Protein AF-0000000078525615 (afdb_homodimer)

Organism: NCBI:txid29354

Solvent-accessible surface area (backbone atoms only — not comparable to full-atom values): 10948 Å² total; per-residue (Å²): 130,85,62,77,54,64,63,47,66,70,40,74,62,49,72,71,54,48,53,50,51,48,64,30,48,66,78,57,74,66,49,48,75,49,73,53,31,36,24,44,24,64,68,92,25,40,39,38,42,29,40,20,51,29,43,34,73,46,96,71,65,44,64,45,48,28,38,43,28,34,41,32,51,58,66,54,89,88,54,84,63,75,56,68,40,36,66,74,49,73,35,50,45,39,71,52,82,122,130,85,63,79,57,64,63,47,67,71,39,74,62,48,72,71,55,47,53,50,50,50,64,30,48,66,78,57,74,64,48,47,76,47,72,52,32,36,23,44,24,64,66,92,24,39,40,38,42,30,40,22,53,30,44,34,72,47,97,71,66,44,64,44,49,29,39,45,27,34,40,31,52,59,67,55,89,87,53,85,64,74,56,68,42,37,65,73,50,73,34,51,46,39,70,50,82,123

Nearest PDB structures (foldseek):
  8th5-assembly2_E-3  TM=6.184E-01  e=9.636E+00  Homo sapiens
  4bj8-assembly3_L  TM=3.255E-01  e=9.131E+00  Danio rerio

Secondary structure (DSSP, 8-state):
----PPPPPPEE--HHHHHHHHHHHTT--SEEEEEEEEEEEESSEEEEEEEEEEEE-SSS-EEEEEEEEEEEE---TT--S-PPPEEEEEEEEEE---/-----PPPPPEE--HHHHHHHHHHHTT--SEEEEEEEEEEEESSEEEEEEEEEEEE-SSS-EEEEEEEEEEEE---TT--S-PPPEEEEEEEEEE---

Foldseek 3Di:
DQPQFDWDPKDFDDPVNVVLVCQACVPPPQKDWDFGIWIWGDHQWIKIWTWTFMWGNDVVIDTFTKIWIKTFGDDDPPDPDRDHIHTDDMDTDDDDPD/DQPQFDWDPKDFDDPVNVVLVCQACVPPPQKDWDFGIWIWGDDQWIKIWTWTFMWGNDVVIDTFTKIWIKTFGDDPPPDPDRDHIHTDDMDTDDDDPD

Radius of gyration: 19.59 Å; Cα contacts (8 Å, |Δi|>4): 389; chains: 2; bounding box: 45×68×43 Å

Structure (mmCIF, N/CA/C/O backbone):
data_AF-0000000078525615-model_v1
#
loop_
_entity.id
_entity.type
_entity.pdbx_description
1 polymer 'Uncharacterized protein'
#
loop_
_atom_site.group_PDB
_atom_site.id
_atom_site.type_symbol
_atom_site.label_atom_id
_atom_site.label_alt_id
_atom_site.label_comp_id
_atom_site.label_asym_id
_atom_site.label_entity_id
_atom_site.label_seq_id
_atom_site.pdbx_PDB_ins_code
_atom_site.Cartn_x
_atom_site.Cartn_y
_atom_site.Cartn_z
_atom_site.occupancy
_atom_site.B_iso_or_equiv
_atom_site.auth_seq_id
_atom_site.auth_comp_id
_atom_site.auth_asym_id
_atom_site.auth_atom_id
_atom_site.pdbx_PDB_model_num
ATOM 1 N N . MET A 1 1 ? 23.141 -24.922 -6.867 1 35.72 1 MET A N 1
ATOM 2 C CA . MET A 1 1 ? 23.109 -23.469 -7.012 1 35.72 1 MET A CA 1
ATOM 3 C C . MET A 1 1 ? 21.734 -22.922 -6.598 1 35.72 1 MET A C 1
ATOM 5 O O . MET A 1 1 ? 21.281 -21.922 -7.156 1 35.72 1 MET A O 1
ATOM 9 N N . CYS A 1 2 ? 20.859 -23.672 -5.77 1 41.25 2 CYS A N 1
ATOM 10 C CA . CYS A 1 2 ? 19.453 -23.359 -5.613 1 41.25 2 CYS A CA 1
ATOM 11 C C . CYS A 1 2 ? 19.25 -21.984 -4.996 1 41.25 2 CYS A C 1
ATOM 13 O O . CYS A 1 2 ? 19.328 -21.828 -3.773 1 41.25 2 CYS A O 1
ATOM 15 N N . SER A 1 3 ? 20.016 -20.984 -5.324 1 44.72 3 SER A N 1
ATOM 16 C CA . SER A 1 3 ? 19.969 -19.703 -4.633 1 44.72 3 SER A CA 1
ATOM 17 C C . SER A 1 3 ? 18.531 -19.25 -4.391 1 44.72 3 SER A C 1
ATOM 19 O O . SER A 1 3 ? 17.734 -19.156 -5.332 1 44.72 3 SER A O 1
ATOM 21 N N . PRO A 1 4 ? 18.016 -19.562 -3.262 1 54.44 4 PRO A N 1
ATOM 22 C CA . PRO A 1 4 ? 16.656 -19.078 -3.029 1 54.44 4 PRO A CA 1
ATOM 23 C C . PRO A 1 4 ? 16.438 -17.672 -3.568 1 54.44 4 PRO A C 1
ATOM 25 O O . PRO A 1 4 ? 17.234 -16.781 -3.309 1 54.44 4 PRO A O 1
ATOM 28 N N . CYS A 1 5 ? 15.898 -17.438 -4.805 1 70.69 5 CYS A N 1
ATOM 29 C CA . CYS A 1 5 ? 15.695 -16.141 -5.422 1 70.69 5 CYS A CA 1
ATOM 30 C C . CYS A 1 5 ? 14.922 -15.203 -4.492 1 70.69 5 CYS A C 1
ATOM 32 O O . CYS A 1 5 ? 14.055 -15.648 -3.74 1 70.69 5 CYS A O 1
ATOM 34 N N . ILE A 1 6 ? 15.539 -14.102 -4.059 1 85.75 6 ILE A N 1
ATOM 35 C CA . ILE A 1 6 ? 14.992 -13.055 -3.201 1 85.75 6 ILE A CA 1
ATOM 36 C C . ILE A 1 6 ? 13.914 -12.273 -3.955 1 85.75 6 ILE A C 1
ATOM 38 O O . ILE A 1 6 ? 13.875 -12.297 -5.188 1 85.75 6 ILE A O 1
ATOM 42 N N . PHE A 1 7 ? 12.93 -11.961 -3.268 1 94.12 7 PHE A N 1
ATOM 43 C CA . PHE A 1 7 ? 11.922 -11.102 -3.877 1 94.12 7 PHE A CA 1
ATOM 44 C C . PHE A 1 7 ? 12.547 -9.805 -4.379 1 94.12 7 PHE A C 1
ATOM 46 O O . PHE A 1 7 ? 13.422 -9.234 -3.725 1 94.12 7 PHE A O 1
ATOM 53 N N . THR A 1 8 ? 12.188 -9.336 -5.535 1 95.06 8 THR A N 1
ATOM 54 C CA . THR A 1 8 ? 12.586 -8.039 -6.066 1 95.06 8 THR A CA 1
ATOM 55 C C . THR A 1 8 ? 12.016 -6.906 -5.211 1 95.06 8 THR A C 1
ATOM 57 O O . THR A 1 8 ? 11.078 -7.121 -4.438 1 95.06 8 THR A O 1
ATOM 60 N N . PRO A 1 9 ? 12.625 -5.684 -5.309 1 95.06 9 PRO A N 1
ATOM 61 C CA . PRO A 1 9 ? 11.914 -4.539 -4.727 1 95.06 9 PRO A CA 1
ATOM 62 C C . PRO A 1 9 ? 10.508 -4.367 -5.285 1 95.06 9 PRO A C 1
ATOM 64 O O . PRO A 1 9 ? 10.227 -4.812 -6.402 1 95.06 9 PRO A O 1
ATOM 67 N N . TYR A 1 10 ? 9.641 -3.762 -4.535 1 97.44 10 TYR A N 1
ATOM 68 C CA . TYR A 1 10 ? 8.297 -3.467 -5.02 1 97.44 10 TYR A CA 1
ATOM 69 C C . TYR A 1 10 ? 8.336 -2.49 -6.188 1 97.44 10 TYR A C 1
ATOM 71 O O . TYR A 1 10 ? 9.125 -1.546 -6.188 1 97.44 10 TYR A O 1
ATOM 79 N N . ARG A 1 11 ? 7.504 -2.668 -7.141 1 97.75 11 ARG A N 1
ATOM 80 C CA . ARG A 1 11 ? 7.309 -1.787 -8.289 1 97.75 11 ARG A CA 1
ATOM 81 C C . ARG A 1 11 ? 5.824 -1.639 -8.609 1 97.75 11 ARG A C 1
ATOM 83 O O . ARG A 1 11 ? 4.992 -2.389 -8.102 1 97.75 11 ARG A O 1
ATOM 90 N N . ASP A 1 12 ? 5.492 -0.709 -9.516 1 98.19 12 ASP A N 1
ATOM 91 C CA . ASP A 1 12 ? 4.117 -0.521 -9.953 1 98.19 12 ASP A CA 1
ATOM 92 C C . ASP A 1 12 ? 3.607 -1.751 -10.703 1 98.19 12 ASP A C 1
ATOM 94 O O . ASP A 1 12 ? 4.344 -2.357 -11.484 1 98.19 12 ASP A O 1
ATOM 98 N N . VAL A 1 13 ? 2.338 -1.998 -10.531 1 98.56 13 VAL A N 1
ATOM 99 C CA . VAL A 1 13 ? 1.683 -3.088 -11.25 1 98.56 13 VAL A CA 1
ATOM 100 C C . VAL A 1 13 ? 1.493 -2.701 -12.719 1 98.56 13 VAL A C 1
ATOM 102 O O . VAL A 1 13 ? 1.025 -1.602 -13.023 1 98.56 13 VAL A O 1
ATOM 105 N N . ASN A 1 14 ? 1.873 -3.607 -13.648 1 98.25 14 ASN A N 1
ATOM 106 C CA . ASN A 1 14 ? 1.619 -3.387 -15.07 1 98.25 14 ASN A CA 1
ATOM 107 C C . ASN A 1 14 ? 0.504 -4.289 -15.586 1 98.25 14 ASN A C 1
ATOM 109 O O . ASN A 1 14 ? -0.106 -5.035 -14.812 1 98.25 14 ASN A O 1
ATOM 113 N N . CYS A 1 15 ? 0.257 -4.223 -16.844 1 98.12 15 CYS A N 1
ATOM 114 C CA . CYS A 1 15 ? -0.869 -4.938 -17.422 1 98.12 15 CYS A CA 1
ATOM 115 C C . CYS A 1 15 ? -0.682 -6.445 -17.312 1 98.12 15 CYS A C 1
ATOM 117 O O . CYS A 1 15 ? -1.645 -7.18 -17.078 1 98.12 15 CYS A O 1
ATOM 119 N N . LYS A 1 16 ? 0.507 -6.922 -17.5 1 97.25 16 LYS A N 1
ATOM 120 C CA . LYS A 1 16 ? 0.774 -8.352 -17.391 1 97.25 16 LYS A CA 1
ATOM 121 C C . LYS A 1 16 ? 0.523 -8.844 -15.961 1 97.25 16 LYS A C 1
ATOM 123 O O . LYS A 1 16 ? -0.057 -9.914 -15.766 1 97.25 16 LYS A O 1
ATOM 128 N N . ASP A 1 17 ? 1.001 -8.102 -14.977 1 98.19 17 ASP A N 1
ATOM 129 C CA . ASP A 1 17 ? 0.745 -8.438 -13.578 1 98.19 17 ASP A CA 1
ATOM 130 C C . ASP A 1 17 ? -0.753 -8.531 -13.297 1 98.19 17 ASP A C 1
ATOM 132 O O . ASP A 1 17 ? -1.2 -9.398 -12.547 1 98.19 17 ASP A O 1
ATOM 136 N N . LEU A 1 18 ? -1.496 -7.504 -13.883 1 98.38 18 LEU A N 1
ATOM 137 C CA . LEU A 1 18 ? -2.932 -7.418 -13.633 1 98.38 18 LEU A CA 1
ATOM 138 C C . LEU A 1 18 ? -3.645 -8.672 -14.133 1 98.38 18 LEU A C 1
ATOM 140 O O . LEU A 1 18 ? -4.594 -9.141 -13.5 1 98.38 18 LEU A O 1
ATOM 144 N N . VAL A 1 19 ? -3.25 -9.188 -15.234 1 97.69 19 VAL A N 1
ATOM 145 C CA . VAL A 1 19 ? -3.848 -10.398 -15.781 1 97.69 19 VAL A CA 1
ATOM 146 C C . VAL A 1 19 ? -3.676 -11.555 -14.789 1 97.69 19 VAL A C 1
ATOM 148 O O . VAL A 1 19 ? -4.629 -12.281 -14.508 1 97.69 19 VAL A O 1
ATOM 151 N N . ILE A 1 20 ? -2.465 -11.719 -14.25 1 97.81 20 ILE A N 1
ATOM 152 C CA . ILE A 1 20 ? -2.168 -12.766 -13.273 1 97.81 20 ILE A CA 1
ATOM 153 C C . ILE A 1 20 ? -3.008 -12.555 -12.016 1 97.81 20 ILE A C 1
ATOM 155 O O . ILE A 1 20 ? -3.59 -13.5 -11.484 1 97.81 20 ILE A O 1
ATOM 159 N N . PHE A 1 21 ? -3.051 -11.305 -11.562 1 98.44 21 PHE A N 1
ATOM 160 C CA . PHE A 1 21 ? -3.797 -10.953 -10.359 1 98.44 21 PHE A CA 1
ATOM 161 C C . PHE A 1 21 ? -5.27 -11.312 -10.516 1 98.44 21 PHE A C 1
ATOM 163 O O . PHE A 1 21 ? -5.855 -11.938 -9.633 1 98.44 21 PHE A O 1
ATOM 170 N N . HIS A 1 22 ? -5.816 -10.891 -11.648 1 97.44 22 HIS A N 1
ATOM 171 C CA . HIS A 1 22 ? -7.238 -11.125 -11.867 1 97.44 22 HIS A CA 1
ATOM 172 C C . HIS A 1 22 ? -7.531 -12.617 -12.031 1 97.44 22 HIS A C 1
ATOM 174 O O . HIS A 1 22 ? -8.547 -13.109 -11.539 1 97.44 22 HIS A O 1
ATOM 180 N N . GLU A 1 23 ? -6.723 -13.328 -12.727 1 96.5 23 GLU A N 1
ATOM 181 C CA . GLU A 1 23 ? -6.871 -14.773 -12.852 1 96.5 23 GLU A CA 1
ATOM 182 C C . GLU A 1 23 ? -6.926 -15.438 -11.477 1 96.5 23 GLU A C 1
ATOM 184 O O . GLU A 1 23 ? -7.789 -16.281 -11.227 1 96.5 23 GLU A O 1
ATOM 189 N N . ALA A 1 24 ? -6.027 -15.07 -10.586 1 97.62 24 ALA A N 1
ATOM 190 C CA . ALA A 1 24 ? -5.867 -15.727 -9.289 1 97.62 24 ALA A CA 1
ATOM 191 C C . ALA A 1 24 ? -6.992 -15.336 -8.336 1 97.62 24 ALA A C 1
ATOM 193 O O . ALA A 1 24 ? -7.371 -16.125 -7.461 1 97.62 24 ALA A O 1
ATOM 194 N N . THR A 1 25 ? -7.52 -14.086 -8.438 1 96.88 25 THR A N 1
ATOM 195 C CA . THR A 1 25 ? -8.445 -13.578 -7.43 1 96.88 25 THR A CA 1
ATOM 196 C C . THR A 1 25 ? -9.883 -13.664 -7.922 1 96.88 25 THR A C 1
ATOM 198 O O . THR A 1 25 ? -10.812 -13.219 -7.242 1 96.88 25 THR A O 1
ATOM 201 N N . ARG A 1 26 ? -10.156 -14.219 -9.055 1 93.12 26 ARG A N 1
ATOM 202 C CA . ARG A 1 26 ? -11.469 -14.242 -9.688 1 93.12 26 ARG A CA 1
ATOM 203 C C . ARG A 1 26 ? -12.492 -14.938 -8.805 1 93.12 26 ARG A C 1
ATOM 205 O O . ARG A 1 26 ? -13.664 -14.547 -8.773 1 93.12 26 ARG A O 1
ATOM 212 N N . ASP A 1 27 ? -12.078 -15.859 -7.996 1 91.69 27 ASP A N 1
ATOM 213 C CA . ASP A 1 27 ? -13.039 -16.656 -7.23 1 91.69 27 ASP A CA 1
ATOM 214 C C . ASP A 1 27 ? -13.133 -16.156 -5.789 1 91.69 27 ASP A C 1
ATOM 216 O O . ASP A 1 27 ? -13.836 -16.766 -4.969 1 91.69 27 ASP A O 1
ATOM 220 N N . LEU A 1 28 ? -12.266 -15.258 -5.441 1 90.56 28 LEU A N 1
ATOM 221 C CA . LEU A 1 28 ? -12.406 -14.664 -4.113 1 90.56 28 LEU A CA 1
ATOM 222 C C . LEU A 1 28 ? -13.695 -13.859 -4.012 1 90.56 28 LEU A C 1
ATOM 224 O O . LEU A 1 28 ? -13.93 -12.945 -4.805 1 90.56 28 LEU A O 1
ATOM 228 N N . ARG A 1 29 ? -14.555 -14.352 -3.131 1 86.06 29 ARG A N 1
ATOM 229 C CA . ARG A 1 29 ? -15.836 -13.688 -2.91 1 86.06 29 ARG A CA 1
ATOM 230 C C . ARG A 1 29 ? -15.844 -12.938 -1.584 1 86.06 29 ARG A C 1
ATOM 232 O O . ARG A 1 29 ? -15.18 -13.344 -0.627 1 86.06 29 ARG A O 1
ATOM 239 N N . GLY A 1 30 ? -16.547 -11.766 -1.602 1 86.81 30 GLY A N 1
ATOM 240 C CA . GLY A 1 30 ? -16.75 -11.055 -0.346 1 86.81 30 GLY A CA 1
ATOM 241 C C . GLY A 1 30 ? -15.75 -9.938 -0.13 1 86.81 30 GLY A C 1
ATOM 242 O O . GLY A 1 30 ? -15.789 -9.242 0.89 1 86.81 30 GLY A O 1
ATOM 243 N N . ALA A 1 31 ? -14.758 -9.984 -0.916 1 89.44 31 ALA A N 1
ATOM 244 C CA . ALA A 1 31 ? -13.812 -8.883 -0.809 1 89.44 31 ALA A CA 1
ATOM 245 C C . ALA A 1 31 ? -13.32 -8.445 -2.186 1 89.44 31 ALA A C 1
ATOM 247 O O . ALA A 1 31 ? -13.273 -9.25 -3.117 1 89.44 31 ALA A O 1
ATOM 248 N N . THR A 1 32 ? -13.062 -7.219 -2.279 1 92.25 32 THR A N 1
ATOM 249 C CA . THR A 1 32 ? -12.422 -6.688 -3.477 1 92.25 32 THR A CA 1
ATOM 250 C C . THR A 1 32 ? -11.008 -6.195 -3.162 1 92.25 32 THR A C 1
ATOM 252 O O . THR A 1 32 ? -10.766 -5.625 -2.098 1 92.25 32 THR A O 1
ATOM 255 N N . TYR A 1 33 ? -10.125 -6.48 -4.141 1 96.38 33 TYR A N 1
ATOM 256 C CA . TYR A 1 33 ? -8.727 -6.082 -4.008 1 96.38 33 TYR A CA 1
ATOM 257 C C . TYR A 1 33 ? -8.281 -5.254 -5.207 1 96.38 33 TYR A C 1
ATOM 259 O O . TYR A 1 33 ? -8.484 -5.652 -6.355 1 96.38 33 TYR A O 1
ATOM 267 N N . LYS A 1 34 ? -7.758 -4.105 -4.969 1 97.44 34 LYS A N 1
ATOM 268 C CA . LYS A 1 34 ? -7.094 -3.305 -5.992 1 97.44 34 LYS A CA 1
ATOM 269 C C . LYS A 1 34 ? -5.582 -3.275 -5.773 1 97.44 34 LYS A C 1
ATOM 271 O O . LYS A 1 34 ? -5.098 -2.641 -4.832 1 97.44 34 LYS A O 1
ATOM 276 N N . PRO A 1 35 ? -4.836 -3.852 -6.719 1 98.69 35 PRO A N 1
ATOM 277 C CA . PRO A 1 35 ? -3.383 -3.898 -6.531 1 98.69 35 PRO A CA 1
ATOM 278 C C . PRO A 1 35 ? -2.686 -2.625 -7.008 1 98.69 35 PRO A C 1
ATOM 280 O O . PRO A 1 35 ? -3.074 -2.049 -8.031 1 98.69 35 PRO A O 1
ATOM 283 N N . TYR A 1 36 ? -1.655 -2.236 -6.266 1 98.69 36 TYR A N 1
ATOM 284 C CA . TYR A 1 36 ? -0.896 -1.039 -6.613 1 98.69 36 TYR A CA 1
ATOM 285 C C . TYR A 1 36 ? 0.566 -1.378 -6.875 1 98.69 36 TYR A C 1
ATOM 287 O O . TYR A 1 36 ? 1.188 -0.817 -7.781 1 98.69 36 TYR A O 1
ATOM 295 N N . LEU A 1 37 ? 1.105 -2.273 -6.035 1 98.75 37 LEU A N 1
ATOM 296 C CA . LEU A 1 37 ? 2.514 -2.643 -6.105 1 98.75 37 LEU A CA 1
ATOM 297 C C . LEU A 1 37 ? 2.674 -4.156 -6.199 1 98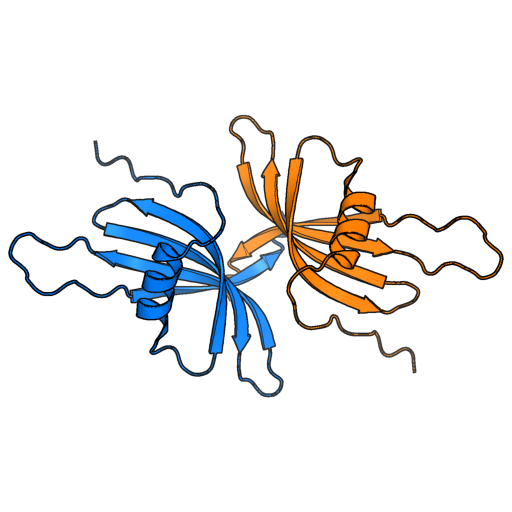.75 37 LEU A C 1
ATOM 299 O O . LEU A 1 37 ? 1.811 -4.906 -5.738 1 98.75 37 LEU A O 1
ATOM 303 N N . VAL A 1 38 ? 3.828 -4.566 -6.793 1 98.75 38 VAL A N 1
ATOM 304 C CA . VAL A 1 38 ? 4.113 -5.996 -6.871 1 98.75 38 VAL A CA 1
ATOM 305 C C . VAL A 1 38 ? 5.609 -6.234 -6.68 1 98.75 38 VAL A C 1
ATOM 307 O O . VAL A 1 38 ? 6.438 -5.438 -7.133 1 98.75 38 VAL A O 1
ATOM 310 N N . SER A 1 39 ? 5.941 -7.219 -5.926 1 98.06 39 SER A N 1
ATOM 311 C CA . SER A 1 39 ? 7.258 -7.824 -5.785 1 98.06 39 SER A CA 1
ATOM 312 C C . SER A 1 39 ? 7.262 -9.266 -6.277 1 98.06 39 SER A C 1
ATOM 314 O O . SER A 1 39 ? 6.301 -10.008 -6.047 1 98.06 39 SER A O 1
ATOM 316 N N . ILE A 1 40 ? 8.305 -9.656 -6.953 1 97.25 40 ILE A N 1
ATOM 317 C CA . ILE A 1 40 ? 8.281 -10.953 -7.621 1 97.25 40 ILE A CA 1
ATOM 318 C C . ILE A 1 40 ? 9.516 -11.758 -7.223 1 97.25 40 ILE A C 1
ATOM 320 O O . ILE A 1 40 ? 10.602 -11.203 -7.051 1 97.25 40 ILE A O 1
ATOM 324 N N . GLN A 1 41 ? 9.297 -13.055 -7.137 1 95.62 41 GLN A N 1
ATOM 325 C CA . GLN A 1 41 ? 10.375 -14.008 -6.91 1 95.62 41 GLN A CA 1
ATOM 326 C C . GLN A 1 41 ? 10.258 -15.203 -7.852 1 95.62 41 GLN A C 1
ATOM 328 O O . GLN A 1 41 ? 9.195 -15.836 -7.934 1 95.62 41 GLN A O 1
ATOM 333 N N . GLU A 1 42 ? 11.328 -15.43 -8.641 1 92.5 42 GLU A N 1
ATOM 334 C CA . GLU A 1 42 ? 11.352 -16.578 -9.539 1 92.5 42 GLU A CA 1
ATOM 335 C C . GLU A 1 42 ? 11.93 -17.812 -8.836 1 92.5 42 GLU A C 1
ATOM 337 O O . GLU A 1 42 ? 13.031 -17.75 -8.281 1 92.5 42 GLU A O 1
ATOM 342 N N . ALA A 1 43 ? 11.18 -18.953 -8.891 1 89.88 43 ALA A N 1
ATOM 343 C CA . ALA A 1 43 ? 11.594 -20.266 -8.414 1 89.88 43 ALA A CA 1
ATOM 344 C C . ALA A 1 43 ? 11.086 -21.375 -9.328 1 89.88 43 ALA A C 1
ATOM 346 O O . ALA A 1 43 ? 11.359 -21.359 -10.531 1 89.88 43 ALA A O 1
ATOM 347 N N . ARG A 1 44 ? 10.523 -22.453 -8.891 1 85.56 44 ARG A N 1
ATOM 348 C CA . ARG A 1 44 ? 9.852 -23.469 -9.695 1 85.56 44 ARG A CA 1
ATOM 349 C C . ARG A 1 44 ? 8.539 -22.938 -10.273 1 85.56 44 ARG A C 1
ATOM 351 O O . ARG A 1 44 ? 7.586 -23.688 -10.453 1 85.56 44 ARG A O 1
ATOM 358 N N . GLY A 1 45 ? 8.492 -21.797 -10.398 1 93.69 45 GLY A N 1
ATOM 359 C CA . GLY A 1 45 ? 7.422 -20.891 -10.797 1 93.69 45 GLY A CA 1
ATOM 360 C C . GLY A 1 45 ? 7.68 -19.453 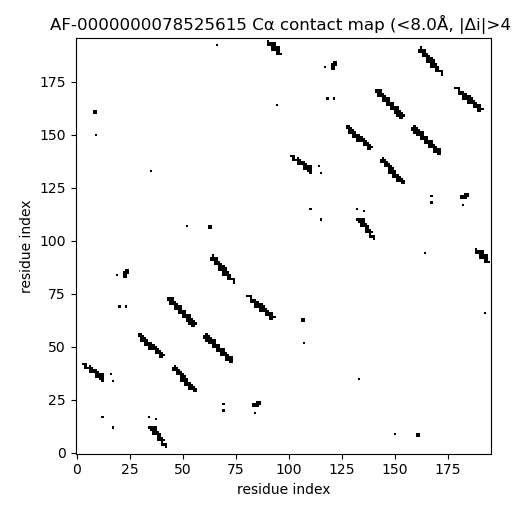-10.398 1 93.69 45 GLY A C 1
ATOM 361 O O . GLY A 1 45 ? 8.828 -19.062 -10.156 1 93.69 45 GLY A O 1
ATOM 362 N N . ILE A 1 46 ? 6.621 -18.734 -10.484 1 95.44 46 ILE A N 1
ATOM 363 C CA . ILE A 1 46 ? 6.785 -17.344 -10.078 1 95.44 46 ILE A CA 1
ATOM 364 C C . ILE A 1 46 ? 5.891 -17.047 -8.875 1 95.44 46 ILE A C 1
ATOM 366 O O . ILE A 1 46 ? 4.699 -17.359 -8.891 1 95.44 46 ILE A O 1
ATOM 370 N N . ASN A 1 47 ? 6.496 -16.516 -7.844 1 97.62 47 ASN A N 1
ATOM 371 C CA . ASN A 1 47 ? 5.77 -15.992 -6.691 1 97.62 47 ASN A CA 1
ATOM 372 C C . ASN A 1 47 ? 5.574 -14.484 -6.789 1 97.62 47 ASN A C 1
ATOM 374 O O . ASN A 1 47 ? 6.52 -13.75 -7.082 1 97.62 47 ASN A O 1
ATOM 378 N N . PHE A 1 48 ? 4.352 -14.094 -6.59 1 98 48 PHE A N 1
ATOM 379 C CA . PHE A 1 48 ? 4.008 -12.672 -6.574 1 98 48 PHE A CA 1
ATOM 380 C C . PHE A 1 48 ? 3.557 -12.242 -5.184 1 98 48 PHE A C 1
ATOM 382 O O . PHE A 1 48 ? 2.824 -12.969 -4.508 1 98 48 PHE A O 1
ATOM 389 N N . ARG A 1 49 ? 3.959 -11.039 -4.707 1 98.38 49 ARG A N 1
ATOM 390 C CA . ARG A 1 49 ? 3.383 -10.32 -3.572 1 98.38 49 ARG A CA 1
ATOM 391 C C . ARG A 1 49 ? 2.768 -9 -4.016 1 98.38 49 ARG A C 1
ATOM 393 O O . ARG A 1 49 ? 3.486 -8.062 -4.359 1 98.38 49 ARG A O 1
ATOM 400 N N . PHE A 1 50 ? 1.466 -8.945 -3.998 1 98.69 50 PHE A N 1
ATOM 401 C CA . PHE A 1 50 ? 0.747 -7.734 -4.371 1 98.69 50 PHE A CA 1
ATOM 402 C C . PHE A 1 50 ? 0.336 -6.945 -3.133 1 98.69 50 PHE A C 1
ATOM 404 O O . PHE A 1 50 ? -0.192 -7.516 -2.176 1 98.69 50 PHE A O 1
ATOM 411 N N . ILE A 1 51 ? 0.586 -5.641 -3.102 1 98.69 51 ILE A N 1
ATOM 412 C CA . ILE A 1 51 ? 0.037 -4.734 -2.098 1 98.69 51 ILE A CA 1
ATOM 413 C C . ILE A 1 51 ? -1.255 -4.109 -2.619 1 98.69 51 ILE A C 1
ATOM 415 O O . ILE A 1 51 ? -1.262 -3.475 -3.676 1 98.69 51 ILE A O 1
ATOM 419 N N . CYS A 1 52 ? -2.289 -4.27 -1.855 1 98.31 52 CYS A N 1
ATOM 420 C CA . CYS A 1 52 ? -3.619 -3.91 -2.338 1 98.31 52 CYS A CA 1
ATOM 421 C C . CYS A 1 52 ? -4.336 -3.014 -1.336 1 98.31 52 CYS A C 1
ATOM 423 O O . CYS A 1 52 ? -4.074 -3.082 -0.134 1 98.31 52 CYS A O 1
ATOM 425 N N . ASN A 1 53 ? -5.188 -2.148 -1.861 1 97.81 53 ASN A N 1
ATOM 426 C CA . ASN A 1 53 ? -6.336 -1.671 -1.101 1 97.81 53 ASN A CA 1
ATOM 427 C C . ASN A 1 53 ? -7.488 -2.67 -1.144 1 97.81 53 ASN A C 1
ATOM 429 O O . ASN A 1 53 ? -7.918 -3.086 -2.223 1 97.81 53 ASN A O 1
ATOM 433 N N . SER A 1 54 ? -7.953 -3.084 0.026 1 95.62 54 SER A N 1
ATOM 434 C CA . SER A 1 54 ? -9.023 -4.082 0.041 1 95.62 54 SER A CA 1
ATOM 435 C C . SER A 1 54 ? -10.273 -3.541 0.726 1 95.62 54 SER A C 1
ATOM 437 O O . SER A 1 54 ? -10.18 -2.732 1.651 1 95.62 54 SER A O 1
ATOM 439 N N . PHE A 1 55 ? -11.375 -3.893 0.151 1 92.69 55 PHE A N 1
ATOM 440 C CA . PHE A 1 55 ? -12.68 -3.631 0.744 1 92.69 55 PHE A CA 1
ATOM 441 C C . PHE A 1 55 ? -13.391 -4.938 1.084 1 92.69 55 PHE A C 1
ATOM 443 O O . PHE A 1 55 ? -13.672 -5.742 0.197 1 92.69 55 PHE A O 1
ATOM 450 N N . ILE A 1 56 ? -13.484 -5.164 2.41 1 84.94 56 ILE A N 1
ATOM 451 C CA . ILE A 1 56 ? -14.148 -6.375 2.875 1 84.94 56 ILE A CA 1
ATOM 452 C C . ILE A 1 56 ? -15.633 -6.082 3.125 1 84.94 56 ILE A C 1
ATOM 454 O O . ILE A 1 56 ? -15.969 -5.125 3.824 1 84.94 56 ILE A O 1
ATOM 458 N N . MET A 1 57 ? -16.391 -6.883 2.453 1 84.38 57 MET A N 1
ATOM 459 C CA . MET A 1 57 ? -17.828 -6.668 2.525 1 84.38 57 MET A CA 1
ATOM 460 C C . MET A 1 57 ? -18.391 -7.137 3.869 1 84.38 57 MET A C 1
ATOM 462 O O . MET A 1 57 ? -19 -8.203 3.955 1 84.38 57 MET A O 1
ATOM 466 N N . THR A 1 58 ? -17.938 -6.574 4.895 1 77.31 58 THR A N 1
ATOM 467 C CA . THR A 1 58 ? -18.562 -6.723 6.207 1 77.31 58 THR A CA 1
ATOM 468 C C . THR A 1 58 ? -19.5 -5.559 6.496 1 77.31 58 THR A C 1
ATOM 470 O O . THR A 1 58 ? -19.656 -4.656 5.672 1 77.31 58 THR A O 1
ATOM 473 N N . ARG A 1 59 ? -20.344 -5.773 7.555 1 77 59 ARG A N 1
ATOM 474 C CA . ARG A 1 59 ? -21.188 -4.688 8.047 1 77 59 ARG A CA 1
ATOM 475 C C . ARG A 1 59 ? -20.641 -4.129 9.359 1 77 59 ARG A C 1
ATOM 477 O O . ARG A 1 59 ? -20.75 -4.77 10.406 1 77 59 ARG A O 1
ATOM 484 N N . PRO A 1 60 ? -20.016 -2.957 9.219 1 78.38 60 PRO A N 1
ATOM 485 C CA . PRO A 1 60 ? -19.688 -2.066 8.102 1 78.38 60 PRO A CA 1
ATOM 486 C C . PRO A 1 60 ? -18.516 -2.566 7.27 1 78.38 60 PRO A C 1
ATOM 488 O O . PRO A 1 60 ? -17.672 -3.322 7.766 1 78.38 60 PRO A O 1
ATOM 491 N N . PRO A 1 61 ? -18.469 -2.121 5.977 1 80.25 61 PRO A N 1
ATOM 492 C CA . PRO A 1 61 ? -17.297 -2.51 5.18 1 80.25 61 PRO A CA 1
ATOM 493 C C . PRO A 1 61 ? -15.977 -2.035 5.785 1 80.25 61 PRO A C 1
ATOM 495 O O . PRO A 1 61 ? -15.922 -0.945 6.359 1 80.25 61 PRO A O 1
ATOM 498 N N . GLN A 1 62 ? -15.039 -2.938 5.73 1 87.94 62 GLN A N 1
ATOM 499 C CA . GLN A 1 62 ? -13.719 -2.598 6.254 1 87.94 62 GLN A CA 1
ATOM 500 C C . GLN A 1 62 ? -12.711 -2.412 5.121 1 87.94 62 GLN A C 1
ATOM 502 O O . GLN A 1 62 ? -12.68 -3.203 4.176 1 87.94 62 GLN A O 1
ATOM 507 N N . ASN A 1 63 ? -12.016 -1.281 5.137 1 93.38 63 ASN A N 1
ATOM 508 C CA . ASN A 1 63 ? -10.906 -0.967 4.246 1 93.38 63 ASN A CA 1
ATOM 509 C C . ASN A 1 63 ? -9.562 -1.241 4.91 1 93.38 63 ASN A C 1
ATOM 511 O O . ASN A 1 63 ? -9.375 -0.936 6.09 1 93.38 63 ASN A O 1
ATOM 515 N N . ALA A 1 64 ? -8.711 -1.889 4.18 1 94.81 64 ALA A N 1
ATOM 516 C CA . ALA A 1 64 ? -7.406 -2.213 4.754 1 94.81 64 ALA A CA 1
ATOM 517 C C . ALA A 1 64 ? -6.34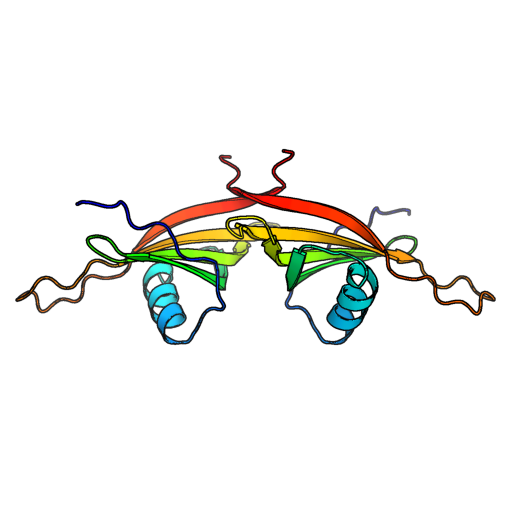 -2.314 3.668 1 94.81 64 ALA A C 1
ATOM 519 O O . ALA A 1 64 ? -6.656 -2.527 2.496 1 94.81 64 ALA A O 1
ATOM 520 N N . ILE A 1 65 ? -5.176 -2.07 4.082 1 97.25 65 ILE A N 1
ATOM 521 C CA . ILE A 1 65 ? -4.035 -2.418 3.244 1 97.25 65 ILE A CA 1
ATOM 522 C C . ILE A 1 65 ? -3.709 -3.902 3.406 1 97.25 65 ILE A C 1
ATOM 524 O O . ILE A 1 65 ? -3.572 -4.395 4.527 1 97.25 65 ILE A O 1
ATOM 528 N N . THR A 1 66 ? -3.662 -4.605 2.289 1 97.19 66 THR A N 1
ATOM 529 C CA . THR A 1 66 ? -3.516 -6.055 2.326 1 97.19 66 THR A CA 1
ATOM 530 C C . THR A 1 66 ? -2.428 -6.516 1.359 1 97.19 66 THR A C 1
ATOM 532 O O . THR A 1 66 ? -2.295 -5.965 0.263 1 97.19 66 THR A O 1
ATOM 535 N N . MET A 1 67 ? -1.689 -7.469 1.773 1 98.25 67 MET A N 1
ATOM 536 C CA . MET A 1 67 ? -0.81 -8.203 0.867 1 98.25 67 MET A CA 1
ATOM 537 C C . MET A 1 67 ? -1.484 -9.469 0.363 1 98.25 67 MET A C 1
ATOM 539 O O . MET A 1 67 ? -1.994 -10.266 1.156 1 98.25 67 MET A O 1
ATOM 543 N N . VAL A 1 68 ? -1.583 -9.656 -0.897 1 98.12 68 VAL A N 1
ATOM 544 C CA . VAL A 1 68 ? -2.084 -10.859 -1.546 1 98.12 68 VAL A CA 1
ATOM 545 C C . VAL A 1 68 ? -0.933 -11.602 -2.223 1 98.12 68 VAL A C 1
ATOM 547 O O . VAL A 1 68 ? -0.323 -11.086 -3.164 1 98.12 68 VAL A O 1
ATOM 550 N N . CYS A 1 69 ? -0.654 -12.82 -1.816 1 98.38 69 CYS A N 1
ATOM 551 C CA . CYS A 1 69 ? 0.408 -13.641 -2.395 1 98.38 69 CYS A CA 1
ATOM 552 C C . CYS A 1 69 ? -0.155 -14.625 -3.412 1 98.38 69 CYS A C 1
ATOM 554 O O . CYS A 1 69 ? -1.156 -15.289 -3.148 1 98.38 69 CYS A O 1
ATOM 556 N N . ILE A 1 70 ? 0.512 -14.688 -4.539 1 98.19 70 ILE A N 1
ATOM 557 C CA . ILE A 1 70 ? 0.056 -15.516 -5.652 1 98.19 70 ILE A CA 1
ATOM 558 C C . ILE A 1 70 ? 1.219 -16.359 -6.184 1 98.19 70 ILE A C 1
ATOM 560 O O . ILE A 1 70 ? 2.346 -15.867 -6.285 1 98.19 70 ILE A O 1
ATOM 564 N N . PHE A 1 71 ? 0.904 -17.641 -6.566 1 97.38 71 PHE A N 1
ATOM 565 C CA . PHE A 1 71 ? 1.859 -18.531 -7.219 1 97.38 71 PHE A CA 1
ATOM 566 C C . PHE A 1 71 ? 1.364 -18.938 -8.602 1 97.38 71 PHE A C 1
ATOM 568 O O . PHE A 1 71 ? 0.208 -19.328 -8.758 1 97.38 71 PHE A O 1
ATOM 575 N N . LYS A 1 72 ? 2.248 -18.797 -9.531 1 96.25 72 LYS A N 1
ATOM 576 C CA . LYS A 1 72 ? 1.998 -19.281 -10.883 1 96.25 72 LYS A CA 1
ATOM 577 C C . LYS A 1 72 ? 3.055 -20.297 -11.312 1 96.25 72 LYS A C 1
ATOM 579 O O . LYS A 1 72 ? 4.203 -19.938 -11.57 1 96.25 72 LYS A O 1
ATOM 584 N N . PRO A 1 73 ? 2.674 -21.562 -11.461 1 93.88 73 PRO A N 1
ATOM 585 C CA . PRO A 1 73 ? 3.65 -22.562 -11.891 1 93.88 73 PRO A CA 1
ATOM 586 C C . PRO A 1 73 ? 4.105 -22.375 -13.336 1 93.88 73 PRO A C 1
ATOM 588 O O . PRO A 1 73 ? 3.363 -21.812 -14.148 1 93.88 73 PRO A O 1
ATOM 591 N N . PHE A 1 74 ? 5.305 -22.734 -13.539 1 88.75 74 PHE A N 1
ATOM 592 C CA . PHE A 1 74 ? 5.781 -22.766 -14.914 1 88.75 74 PHE A CA 1
ATOM 593 C C . PHE A 1 74 ? 5.051 -23.828 -15.727 1 88.75 74 PHE A C 1
ATOM 595 O O . PHE A 1 74 ? 4.609 -24.844 -15.172 1 88.75 74 PHE A O 1
ATOM 602 N N . CYS A 1 75 ? 4.777 -23.578 -16.953 1 77.81 75 CYS A N 1
ATOM 603 C CA . CYS A 1 75 ? 4.188 -24.594 -17.828 1 77.81 75 CYS A CA 1
ATOM 604 C C . CYS A 1 75 ? 5.188 -25.703 -18.125 1 77.81 75 CYS A C 1
ATOM 606 O O . CYS A 1 75 ? 6.367 -25.438 -18.375 1 77.81 75 CYS A O 1
ATOM 608 N N . LYS A 1 76 ? 4.832 -26.953 -17.516 1 70.62 76 LYS A N 1
ATOM 609 C CA . LYS A 1 76 ? 5.707 -28.062 -17.875 1 70.62 76 LYS A CA 1
ATOM 610 C C . LYS A 1 76 ? 5.637 -28.344 -19.375 1 70.62 76 LYS A C 1
ATOM 612 O O . LYS A 1 76 ? 4.586 -28.172 -20 1 70.62 76 LYS A O 1
ATOM 617 N N . GLU A 1 77 ? 6.785 -28.5 -19.953 1 65.75 77 GLU A N 1
ATOM 618 C CA . GLU A 1 77 ? 6.855 -28.953 -21.344 1 65.75 77 GLU A CA 1
ATOM 619 C C . GLU A 1 77 ? 5.91 -30.125 -21.594 1 65.75 77 GLU A C 1
ATOM 621 O O . GLU A 1 77 ? 5.926 -31.109 -20.844 1 65.75 77 GLU A O 1
ATOM 626 N N . GLY A 1 78 ? 5.012 -29.969 -22.562 1 67.19 78 GLY A N 1
ATOM 627 C CA . GLY A 1 78 ? 4.098 -31.016 -23 1 67.19 78 GLY A CA 1
ATOM 628 C C . GLY A 1 78 ? 2.693 -30.844 -22.453 1 67.19 78 GLY A C 1
ATOM 629 O O . GLY A 1 78 ? 1.773 -31.562 -22.859 1 67.19 78 GLY A O 1
ATOM 630 N N . GLU A 1 79 ? 2.656 -30.156 -21.344 1 65.5 79 GLU A N 1
ATOM 631 C CA . GLU A 1 79 ? 1.318 -29.969 -20.781 1 65.5 79 GLU A CA 1
ATOM 632 C C . GLU A 1 79 ? 0.647 -28.734 -21.344 1 65.5 79 GLU A C 1
ATOM 634 O O . GLU A 1 79 ? 1.27 -27.672 -21.438 1 65.5 79 GLU A O 1
ATOM 639 N N . LYS A 1 80 ? -0.322 -28.984 -22.188 1 65.69 80 LYS A N 1
ATOM 640 C CA . LYS A 1 80 ? -1.11 -27.984 -22.906 1 65.69 80 LYS A CA 1
ATOM 641 C C . LYS A 1 80 ? -1.889 -27.109 -21.922 1 65.69 80 LYS A C 1
ATOM 643 O O . LYS A 1 80 ? -2.426 -26.062 -22.328 1 65.69 80 LYS A O 1
ATOM 648 N N . GLU A 1 81 ? -1.971 -27.547 -20.719 1 66.25 81 GLU A N 1
ATOM 649 C CA . GLU A 1 81 ? -2.857 -26.75 -19.875 1 66.25 81 GLU A CA 1
ATOM 650 C C . GLU A 1 81 ? -2.066 -25.766 -19.016 1 66.25 81 GLU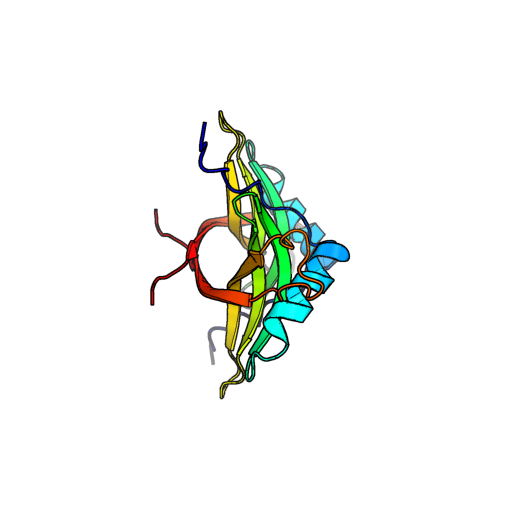 A C 1
ATOM 652 O O . GLU A 1 81 ? -1.183 -26.172 -18.25 1 66.25 81 GLU A O 1
ATOM 657 N N . GLU A 1 82 ? -2.15 -24.516 -19.422 1 75.44 82 GLU A N 1
ATOM 658 C CA . GLU A 1 82 ? -1.545 -23.5 -18.562 1 75.44 82 GLU A CA 1
ATOM 659 C C . GLU A 1 82 ? -2.074 -23.594 -17.141 1 75.44 82 GLU A C 1
ATOM 661 O O . GLU A 1 82 ? -3.287 -23.609 -16.922 1 75.44 82 GLU A O 1
ATOM 666 N N . LEU A 1 83 ? -1.147 -23.984 -16.266 1 86.94 83 LEU A N 1
ATOM 667 C CA . LEU A 1 83 ? -1.533 -24.016 -14.852 1 86.94 83 LEU A CA 1
ATOM 668 C C . LEU A 1 83 ? -1.927 -22.625 -14.359 1 86.94 83 LEU A C 1
ATOM 670 O O . LEU A 1 83 ? -1.283 -21.641 -14.711 1 86.94 83 LEU A O 1
ATOM 674 N N . ARG A 1 84 ? -2.994 -22.641 -13.711 1 92.38 84 ARG A N 1
ATOM 675 C CA . ARG A 1 84 ? -3.592 -21.375 -13.266 1 92.38 84 ARG A CA 1
ATOM 676 C C . ARG A 1 84 ? -2.848 -20.812 -12.062 1 92.38 84 ARG A C 1
ATOM 678 O O . ARG A 1 84 ? -2.328 -21.562 -11.242 1 92.38 84 ARG A O 1
ATOM 685 N N . ALA A 1 85 ? -2.76 -19.484 -12.062 1 96.81 85 ALA A N 1
ATOM 686 C CA . ALA A 1 85 ? -2.27 -18.797 -10.875 1 96.81 85 ALA A CA 1
ATOM 687 C C . ALA A 1 85 ? -3.238 -18.969 -9.703 1 96.81 85 ALA A C 1
ATOM 689 O O . ALA A 1 85 ? -4.457 -18.906 -9.891 1 96.81 85 ALA A O 1
ATOM 690 N N . VAL A 1 86 ? -2.695 -19.156 -8.508 1 96.94 86 VAL A N 1
ATOM 691 C CA . VAL A 1 86 ? -3.545 -19.375 -7.344 1 96.94 86 VAL A CA 1
ATOM 692 C C . VAL A 1 86 ? -3.1 -18.469 -6.199 1 96.94 86 VAL A C 1
ATOM 694 O O . VAL A 1 86 ? -1.906 -18.219 -6.031 1 96.94 86 VAL A O 1
ATOM 697 N N . VAL A 1 87 ? -4.047 -18 -5.449 1 97.94 87 VAL A N 1
ATOM 698 C CA . VAL A 1 87 ? -3.738 -17.266 -4.227 1 97.94 87 VAL A CA 1
ATOM 699 C C . VAL A 1 87 ? -3.193 -18.219 -3.172 1 97.94 87 VAL A C 1
ATOM 701 O O . VAL A 1 87 ? -3.799 -19.25 -2.895 1 97.94 87 VAL A O 1
ATOM 704 N N . THR A 1 88 ? -2.078 -17.828 -2.607 1 97.5 88 THR A N 1
ATOM 705 C CA . THR A 1 88 ? -1.463 -18.688 -1.607 1 97.5 88 THR A CA 1
ATOM 706 C C . THR A 1 88 ? -1.63 -18.109 -0.209 1 97.5 88 THR A C 1
ATOM 708 O O . THR A 1 88 ? -1.606 -18.844 0.783 1 97.5 88 THR A O 1
ATOM 711 N N . SER A 1 89 ? -1.712 -16.859 -0.003 1 97 89 SER A N 1
ATOM 712 C CA . SER A 1 89 ? -1.929 -16.234 1.3 1 97 89 SER A CA 1
ATOM 713 C C . SER A 1 89 ? -2.438 -14.805 1.153 1 97 89 SER A C 1
ATOM 715 O O . SER A 1 89 ? -2.195 -14.156 0.133 1 97 89 SER A O 1
ATOM 717 N N . ILE A 1 90 ? -3.205 -14.336 2.02 1 95.94 90 ILE A N 1
ATOM 718 C CA . ILE A 1 90 ? -3.678 -12.969 2.172 1 95.94 90 ILE A CA 1
ATOM 719 C C . ILE A 1 90 ? -3.428 -12.492 3.602 1 95.94 90 ILE A C 1
ATOM 721 O O . ILE A 1 90 ? -3.748 -13.195 4.562 1 95.94 90 ILE A O 1
ATOM 725 N N . CYS A 1 91 ? -2.881 -11.312 3.727 1 94.88 91 CYS A N 1
ATOM 726 C CA . CYS A 1 91 ? -2.627 -10.797 5.07 1 94.88 91 CYS A CA 1
ATOM 727 C C . CYS A 1 91 ? -2.865 -9.297 5.141 1 94.88 91 CYS A C 1
ATOM 729 O O . CYS A 1 91 ? -2.4 -8.555 4.273 1 94.88 91 CYS A O 1
ATOM 731 N N . LYS A 1 92 ? -3.514 -8.922 6.242 1 94.62 92 LYS A N 1
ATOM 732 C CA . LYS A 1 92 ? -3.66 -7.496 6.516 1 94.62 92 LYS A CA 1
ATOM 733 C C . LYS A 1 92 ? -2.354 -6.898 7.02 1 94.62 92 LYS A C 1
ATOM 735 O O . LYS A 1 92 ? -1.664 -7.504 7.844 1 94.62 92 LYS A O 1
ATOM 740 N N . MET A 1 93 ? -2.086 -5.762 6.426 1 96.69 93 MET A N 1
ATOM 741 C CA . MET A 1 93 ? -0.829 -5.125 6.809 1 96.69 93 MET A CA 1
ATOM 742 C C . MET A 1 93 ? -1.063 -4.043 7.859 1 96.69 93 MET A C 1
ATOM 744 O O . MET A 1 93 ? -2.104 -3.381 7.852 1 96.69 93 MET A O 1
ATOM 748 N N . GLY A 1 94 ? -0.121 -3.861 8.703 1 94.94 94 GLY A N 1
ATOM 749 C CA . GLY A 1 94 ? -0.111 -2.828 9.727 1 94.94 94 GLY A CA 1
ATOM 750 C C . GLY A 1 94 ? 1.286 -2.359 10.094 1 94.94 94 GLY A C 1
ATOM 751 O O . GLY A 1 94 ? 2.275 -2.883 9.57 1 94.94 94 GLY A O 1
ATOM 752 N N . CYS A 1 95 ? 1.281 -1.357 10.93 1 93.31 95 CYS A N 1
ATOM 753 C CA . CYS A 1 95 ? 2.561 -0.81 11.359 1 93.31 95 CYS A CA 1
ATOM 754 C C . CYS A 1 95 ? 3.225 -1.724 12.383 1 93.31 95 CYS A C 1
ATOM 756 O O . CYS A 1 95 ? 2.564 -2.219 13.305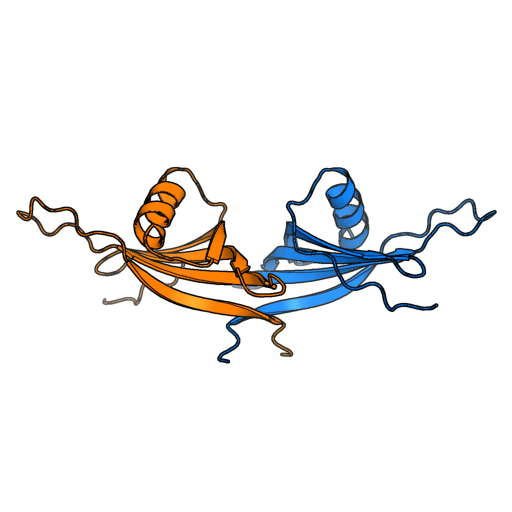 1 93.31 95 CYS A O 1
ATOM 758 N N . TYR A 1 96 ? 4.5 -2.123 12.047 1 77.06 96 TYR A N 1
ATOM 759 C CA . TYR A 1 96 ? 5.297 -2.852 13.023 1 77.06 96 TYR A CA 1
ATOM 760 C C . TYR A 1 96 ? 5.996 -1.893 13.984 1 77.06 96 TYR A C 1
ATOM 762 O O . TYR A 1 96 ? 6.508 -0.852 13.562 1 77.06 96 TYR A O 1
ATOM 770 N N . LYS A 1 97 ? 5.52 -1.788 15.234 1 58.69 97 LYS A N 1
ATOM 771 C CA . LYS A 1 97 ? 6.355 -1.067 16.188 1 58.69 97 LYS A CA 1
ATOM 772 C C . LYS A 1 97 ? 7.734 -1.708 16.312 1 58.69 97 LYS A C 1
ATOM 774 O O . LYS A 1 97 ? 7.848 -2.9 16.594 1 58.69 97 LYS A O 1
ATOM 779 N N . GLY A 1 98 ? 8.656 -1.404 15.391 1 41.38 98 GLY A N 1
ATOM 780 C CA . GLY A 1 98 ? 9.992 -1.886 15.688 1 41.38 98 GLY A CA 1
ATOM 781 C C . GLY A 1 98 ? 10.336 -1.816 17.156 1 41.38 98 GLY A C 1
ATOM 782 O O . GLY A 1 98 ? 9.695 -1.084 17.922 1 41.38 98 GLY A O 1
ATOM 783 N N . MET B 1 1 ? -19.891 17.516 21.281 1 35.53 1 MET B N 1
ATOM 784 C CA . MET B 1 1 ? -20.094 16.609 20.156 1 35.53 1 MET B CA 1
ATOM 785 C C . MET B 1 1 ? -18.75 16.203 19.547 1 35.53 1 MET B C 1
ATOM 787 O O . MET B 1 1 ? -18.594 16.172 18.328 1 35.53 1 MET B O 1
ATOM 791 N N . CYS B 1 2 ? -17.531 16.266 20.312 1 41.72 2 CYS B N 1
ATOM 792 C CA . CYS B 1 2 ? -16.203 16.219 19.703 1 41.72 2 CYS B CA 1
ATOM 793 C C . CYS B 1 2 ? -16 14.922 18.938 1 41.72 2 CYS B C 1
ATOM 795 O O . CYS B 1 2 ? -15.672 13.891 19.516 1 41.72 2 CYS B O 1
ATOM 797 N N . SER B 1 3 ? -16.938 14.406 18.188 1 45.34 3 SER B N 1
ATOM 798 C CA . SER B 1 3 ? -16.844 13.078 17.578 1 45.34 3 SER B CA 1
ATOM 799 C C . SER B 1 3 ? -15.461 12.859 16.969 1 45.34 3 SER B C 1
ATOM 801 O O . SER B 1 3 ? -15.023 13.625 16.109 1 45.34 3 SER B O 1
ATOM 803 N N . PRO B 1 4 ? -14.586 12.312 17.719 1 55.22 4 PRO B N 1
ATOM 804 C CA . PRO B 1 4 ? -13.281 12.062 17.094 1 55.22 4 PRO B CA 1
ATOM 805 C C . PRO B 1 4 ? -13.406 11.594 15.641 1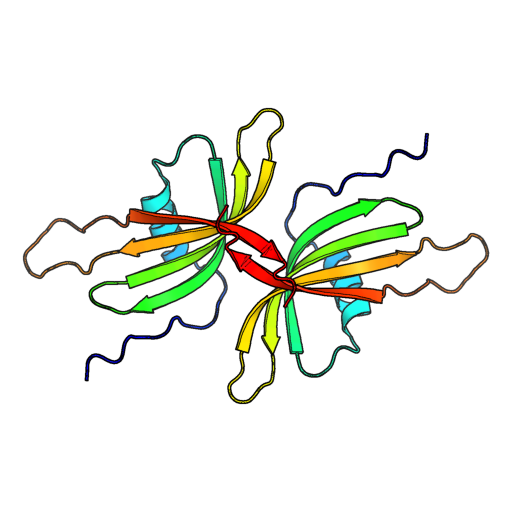 55.22 4 PRO B C 1
ATOM 807 O O . PRO B 1 4 ? -14.188 10.68 15.352 1 55.22 4 PRO B O 1
ATOM 810 N N . CYS B 1 5 ? -13.281 12.461 14.586 1 70.38 5 CYS B N 1
ATOM 811 C CA . CYS B 1 5 ? -13.422 12.117 13.18 1 70.38 5 CYS B CA 1
ATOM 812 C C . CYS B 1 5 ? -12.539 10.93 12.812 1 70.38 5 CYS B C 1
ATOM 814 O O . CYS B 1 5 ? -11.414 10.812 13.312 1 70.38 5 CYS B O 1
ATOM 816 N N . ILE B 1 6 ? -13.148 9.797 12.414 1 85.69 6 ILE B N 1
ATOM 817 C CA . ILE B 1 6 ? -12.5 8.562 11.984 1 85.69 6 ILE B CA 1
ATOM 818 C C . ILE B 1 6 ? -11.812 8.781 10.641 1 85.69 6 ILE B C 1
ATOM 820 O O . ILE B 1 6 ? -12.148 9.719 9.914 1 85.69 6 ILE B O 1
ATOM 824 N N . PHE B 1 7 ? -10.734 8.195 10.539 1 94 7 PHE B N 1
ATOM 825 C CA . PHE B 1 7 ? -10.078 8.242 9.234 1 94 7 PHE B CA 1
ATOM 826 C C . PHE B 1 7 ? -10.992 7.703 8.141 1 94 7 PHE B C 1
ATOM 828 O O . PHE B 1 7 ? -11.711 6.723 8.359 1 94 7 PHE B O 1
ATOM 835 N N . THR B 1 8 ? -11.047 8.32 7 1 94.81 8 THR B N 1
ATOM 836 C CA . THR B 1 8 ? -11.75 7.824 5.824 1 94.81 8 THR B CA 1
ATOM 837 C C . THR B 1 8 ? -11.117 6.531 5.316 1 94.81 8 THR B C 1
ATOM 839 O O . THR B 1 8 ? -9.977 6.215 5.664 1 94.81 8 THR B O 1
ATOM 842 N N . PRO B 1 9 ? -11.891 5.727 4.523 1 94.81 9 PRO B N 1
ATOM 843 C CA . PRO B 1 9 ? -11.211 4.645 3.809 1 94.81 9 PRO B CA 1
ATOM 844 C C . PRO B 1 9 ? -10.062 5.148 2.934 1 94.81 9 PRO B C 1
ATOM 846 O O . PRO B 1 9 ? -10.062 6.309 2.518 1 94.81 9 PRO B O 1
ATOM 849 N N . TYR B 1 10 ? -9.102 4.32 2.668 1 97.19 10 TYR B N 1
ATOM 850 C CA . TYR B 1 10 ? -8.008 4.676 1.77 1 97.19 10 TYR B CA 1
ATOM 851 C C . TYR B 1 10 ? -8.523 4.918 0.355 1 97.19 10 TYR B C 1
ATOM 853 O O . TYR B 1 10 ? -9.398 4.195 -0.124 1 97.19 10 TYR B O 1
ATOM 861 N N . ARG B 1 11 ? -7.988 5.863 -0.314 1 97.62 11 ARG B N 1
ATOM 862 C CA . ARG B 1 11 ? -8.258 6.18 -1.713 1 97.62 11 ARG B CA 1
ATOM 863 C C . ARG B 1 11 ? -6.965 6.527 -2.451 1 97.62 11 ARG B C 1
ATOM 865 O O . ARG B 1 11 ? -5.926 6.742 -1.826 1 97.62 11 ARG B O 1
ATOM 872 N N . ASP B 1 12 ? -7.043 6.645 -3.781 1 98.12 12 ASP B N 1
ATOM 873 C CA . ASP B 1 12 ? -5.891 7.039 -4.586 1 98.12 12 ASP B CA 1
ATOM 874 C C . ASP B 1 12 ? -5.457 8.469 -4.258 1 98.12 12 ASP B C 1
ATOM 876 O O . ASP B 1 12 ? -6.297 9.344 -4.055 1 98.12 12 ASP B O 1
ATOM 880 N N . VAL B 1 13 ? -4.172 8.664 -4.352 1 98.56 13 VAL B N 1
ATOM 881 C CA . VAL B 1 13 ? -3.615 10 -4.152 1 98.56 13 VAL B CA 1
ATOM 882 C C . VAL B 1 13 ? -3.916 10.875 -5.367 1 98.56 13 VAL B C 1
ATOM 884 O O . VAL B 1 13 ? -3.717 10.453 -6.508 1 98.56 13 VAL B O 1
ATOM 887 N N . ASN B 1 14 ? -4.422 12.102 -5.129 1 98.25 14 ASN B N 1
ATOM 888 C CA . ASN B 1 14 ? -4.625 13.062 -6.211 1 98.25 14 ASN B CA 1
ATOM 889 C C . ASN B 1 14 ? -3.6 14.188 -6.16 1 98.25 14 ASN B C 1
ATOM 891 O O . ASN B 1 14 ? -2.699 14.18 -5.32 1 98.25 14 ASN B O 1
ATOM 895 N N . CYS B 1 15 ? -3.744 15.117 -7.031 1 98.12 15 CYS B N 1
ATOM 896 C CA . CYS B 1 15 ? -2.754 16.188 -7.176 1 98.12 15 CYS B CA 1
ATOM 897 C C . CYS B 1 15 ? -2.689 17.031 -5.914 1 98.12 15 CYS B C 1
ATOM 899 O O . CYS B 1 15 ? -1.608 17.469 -5.508 1 98.12 15 CYS B O 1
ATOM 901 N N . LYS B 1 16 ? -3.803 17.328 -5.328 1 97.19 16 LYS B N 1
ATOM 902 C CA . LYS B 1 16 ? -3.824 18.125 -4.109 1 97.19 16 LYS B CA 1
ATOM 903 C C . LYS B 1 16 ? -3.104 17.406 -2.969 1 97.19 16 LYS B C 1
ATOM 905 O O . LYS B 1 16 ? -2.354 18.031 -2.215 1 97.19 16 LYS B O 1
ATOM 910 N N . ASP B 1 17 ? -3.371 16.125 -2.791 1 98.19 17 ASP B N 1
ATOM 911 C CA . ASP B 1 17 ? -2.674 15.32 -1.785 1 98.19 17 ASP B CA 1
ATOM 912 C C . ASP B 1 17 ? -1.162 15.383 -1.99 1 98.19 17 ASP B C 1
ATOM 914 O O . ASP B 1 17 ? -0.401 15.438 -1.022 1 98.19 17 ASP B O 1
ATOM 918 N N . LEU B 1 18 ? -0.775 15.258 -3.326 1 98.38 18 LEU B N 1
ATOM 919 C CA . LEU B 1 18 ? 0.646 15.211 -3.656 1 98.38 18 LEU B CA 1
ATOM 920 C C . LEU B 1 18 ? 1.343 16.5 -3.225 1 98.38 18 LEU B C 1
ATOM 922 O O . LEU B 1 18 ? 2.488 16.469 -2.771 1 98.38 18 LEU B O 1
ATOM 926 N N . VAL B 1 19 ? 0.715 17.609 -3.375 1 97.69 19 VAL B N 1
ATOM 927 C CA . VAL B 1 19 ? 1.283 18.875 -2.963 1 97.69 19 VAL B CA 1
ATOM 928 C C . VAL B 1 19 ? 1.564 18.859 -1.462 1 97.69 19 VAL B C 1
ATOM 930 O O . VAL B 1 19 ? 2.646 19.266 -1.021 1 97.69 19 VAL B O 1
ATOM 933 N N . ILE B 1 20 ? 0.599 18.391 -0.658 1 97.81 20 ILE B N 1
ATOM 934 C CA . ILE B 1 20 ? 0.742 18.297 0.791 1 97.81 20 ILE B CA 1
ATOM 935 C C . ILE B 1 20 ? 1.877 17.344 1.136 1 97.81 20 ILE B C 1
ATOM 937 O O . ILE B 1 20 ? 2.711 17.641 1.995 1 97.81 20 ILE B O 1
ATOM 941 N N . PHE B 1 21 ? 1.887 16.203 0.45 1 98.44 21 PHE B N 1
ATOM 942 C CA . PHE B 1 21 ? 2.896 15.18 0.684 1 98.44 21 PHE B CA 1
ATOM 943 C C . PHE B 1 21 ? 4.297 15.734 0.436 1 98.44 21 PHE B C 1
ATOM 945 O O . PHE B 1 21 ? 5.191 15.562 1.264 1 98.44 21 PHE B O 1
ATOM 952 N N . HIS B 1 22 ? 4.422 16.391 -0.706 1 97.44 22 HIS B N 1
ATOM 953 C CA . HIS B 1 22 ? 5.738 16.891 -1.07 1 97.44 22 HIS B CA 1
ATOM 954 C C . HIS B 1 22 ? 6.168 18.031 -0.139 1 97.44 22 HIS B C 1
ATOM 956 O O . HIS B 1 22 ? 7.344 18.125 0.231 1 97.44 22 HIS B O 1
ATOM 962 N N . GLU B 1 23 ? 5.289 18.906 0.2 1 96.5 23 GLU B N 1
ATOM 963 C CA . GLU B 1 23 ? 5.59 19.953 1.17 1 96.5 23 GLU B CA 1
ATOM 964 C C . GLU B 1 23 ? 6.129 19.359 2.471 1 96.5 23 GLU B C 1
ATOM 966 O O . GLU B 1 23 ? 7.133 19.844 3.006 1 96.5 23 GLU B O 1
ATOM 971 N N . ALA B 1 24 ? 5.492 18.328 2.996 1 97.62 24 ALA B N 1
ATOM 972 C CA . ALA B 1 24 ? 5.805 17.766 4.305 1 97.62 24 ALA B CA 1
ATOM 973 C C . ALA B 1 24 ? 7.094 16.953 4.258 1 97.62 24 ALA B C 1
ATOM 975 O O . ALA B 1 24 ? 7.812 16.844 5.258 1 97.62 24 ALA B O 1
ATOM 976 N N . THR B 1 25 ? 7.398 16.281 3.104 1 96.88 25 THR B N 1
ATOM 977 C CA . THR B 1 25 ? 8.5 15.328 3.059 1 96.88 25 THR B CA 1
ATOM 978 C C . THR B 1 25 ? 9.734 15.953 2.414 1 96.88 25 THR B C 1
ATOM 980 O O . THR B 1 25 ? 10.75 15.281 2.225 1 96.88 25 THR B O 1
ATOM 983 N N . ARG B 1 26 ? 9.734 17.203 2.08 1 93.12 26 ARG B N 1
ATOM 984 C CA . ARG B 1 26 ? 10.797 17.875 1.339 1 93.12 26 ARG B CA 1
ATOM 985 C C . ARG B 1 26 ? 12.117 17.812 2.094 1 93.12 26 ARG B C 1
ATOM 987 O O . ARG B 1 26 ? 13.18 17.688 1.483 1 93.12 26 ARG B O 1
ATOM 994 N N . ASP B 1 27 ? 12.086 17.734 3.383 1 91.5 2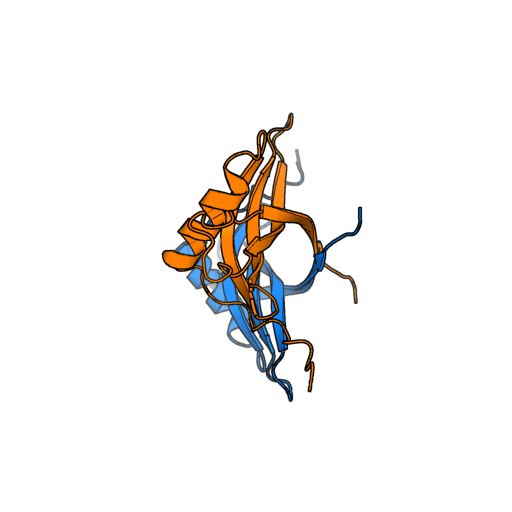7 ASP B N 1
ATOM 995 C CA . ASP B 1 27 ? 13.32 17.812 4.16 1 91.5 27 ASP B CA 1
ATOM 996 C C . ASP B 1 27 ? 13.766 16.422 4.613 1 91.5 27 ASP B C 1
ATOM 998 O O . ASP B 1 27 ? 14.75 16.281 5.348 1 91.5 27 ASP B O 1
ATOM 1002 N N . LEU B 1 28 ? 12.922 15.453 4.387 1 90.62 28 LEU B N 1
ATOM 1003 C CA . LEU B 1 28 ? 13.359 14.094 4.684 1 90.62 28 LEU B CA 1
ATOM 1004 C C . LEU B 1 28 ? 14.5 13.672 3.758 1 90.62 28 LEU B C 1
ATOM 1006 O O . LEU B 1 28 ? 14.344 13.695 2.533 1 90.62 28 LEU B O 1
ATOM 1010 N N . ARG B 1 29 ? 15.641 13.469 4.402 1 86.19 29 ARG B N 1
ATOM 1011 C CA . ARG B 1 29 ? 16.828 13.055 3.654 1 86.19 29 ARG B CA 1
ATOM 1012 C C . ARG B 1 29 ? 17.125 11.578 3.879 1 86.19 29 ARG B C 1
ATOM 1014 O O . ARG B 1 29 ? 16.844 11.039 4.949 1 86.19 29 ARG B O 1
ATOM 1021 N N . GLY B 1 30 ? 17.625 10.914 2.783 1 87.25 30 GLY B N 1
ATOM 1022 C CA . GLY B 1 30 ? 18.078 9.547 2.943 1 87.25 30 GLY B CA 1
ATOM 1023 C C . GLY B 1 30 ? 17.047 8.516 2.516 1 87.25 30 GLY B C 1
ATOM 1024 O O . GLY B 1 30 ? 17.297 7.312 2.594 1 87.25 30 GLY B O 1
ATOM 1025 N N . ALA B 1 31 ? 15.898 9.008 2.381 1 89.94 31 ALA B N 1
ATOM 1026 C CA . ALA B 1 31 ? 14.883 8.078 1.886 1 89.94 31 ALA B CA 1
ATOM 1027 C C . ALA B 1 31 ? 13.953 8.758 0.885 1 89.94 31 ALA B C 1
ATOM 1029 O O . ALA B 1 31 ? 13.742 9.969 0.948 1 89.94 31 ALA B O 1
ATOM 1030 N N . THR B 1 32 ? 13.516 8 -0.002 1 92.56 32 THR B N 1
ATOM 1031 C CA . THR B 1 32 ? 12.492 8.461 -0.932 1 92.56 32 THR B CA 1
ATOM 1032 C C . THR B 1 32 ? 11.18 7.715 -0.7 1 92.56 32 THR B C 1
ATOM 1034 O O . THR B 1 32 ? 11.18 6.512 -0.426 1 92.56 32 THR B O 1
ATOM 1037 N N . TYR B 1 33 ? 10.094 8.5 -0.816 1 96.5 33 TYR B N 1
ATOM 1038 C CA . TYR B 1 33 ? 8.758 7.953 -0.628 1 96.5 33 TYR B CA 1
ATOM 1039 C C . TYR B 1 33 ? 7.871 8.25 -1.833 1 96.5 33 TYR B C 1
ATOM 1041 O O . TYR B 1 33 ? 7.785 9.398 -2.277 1 96.5 33 TYR B O 1
ATOM 1049 N N . LYS B 1 34 ? 7.289 7.258 -2.391 1 97.5 34 LYS B N 1
ATOM 1050 C CA . LYS B 1 34 ? 6.25 7.414 -3.404 1 97.5 34 LYS B CA 1
ATOM 1051 C C . LYS B 1 34 ? 4.883 7.02 -2.855 1 97.5 34 LYS B C 1
ATOM 1053 O O . LYS B 1 34 ? 4.609 5.84 -2.639 1 97.5 34 LYS B O 1
ATOM 1058 N N . PRO B 1 35 ? 3.99 8 -2.766 1 98.69 35 PRO B N 1
ATOM 1059 C CA . PRO B 1 35 ? 2.676 7.688 -2.199 1 98.69 35 PRO B CA 1
ATOM 1060 C C . PRO B 1 35 ? 1.704 7.125 -3.234 1 98.69 35 PRO B C 1
ATOM 1062 O O . PRO B 1 35 ? 1.699 7.566 -4.387 1 98.69 35 PRO B O 1
ATOM 1065 N N . TYR B 1 36 ? 0.885 6.184 -2.779 1 98.69 36 TYR B N 1
ATOM 1066 C CA . TYR B 1 36 ? -0.098 5.562 -3.662 1 98.69 36 TYR B CA 1
ATOM 1067 C C . TYR B 1 36 ? -1.513 5.777 -3.137 1 98.69 36 TYR B C 1
ATOM 1069 O O . TYR B 1 36 ? -2.441 6.008 -3.914 1 98.69 36 TYR B O 1
ATOM 1077 N N . LEU B 1 37 ? -1.665 5.652 -1.817 1 98.69 37 LEU B N 1
ATOM 1078 C CA . LEU B 1 37 ? -2.971 5.75 -1.171 1 98.69 37 LEU B CA 1
ATOM 1079 C C . LEU B 1 37 ? -2.941 6.777 -0.045 1 98.69 37 LEU B C 1
ATOM 1081 O O . LEU B 1 37 ? -1.888 7.035 0.541 1 98.69 37 LEU B O 1
ATOM 1085 N N . VAL B 1 38 ? -4.148 7.332 0.243 1 98.75 38 VAL B N 1
ATOM 1086 C CA . VAL B 1 38 ? -4.246 8.273 1.353 1 98.75 38 VAL B CA 1
ATOM 1087 C C . VAL B 1 38 ? -5.574 8.078 2.08 1 98.75 38 VAL B C 1
ATOM 1089 O O . VAL B 1 38 ? -6.598 7.797 1.452 1 98.75 38 VAL B O 1
ATOM 1092 N N . SER B 1 39 ? -5.535 8.109 3.357 1 97.94 39 SER B N 1
ATOM 1093 C CA . SER B 1 39 ? -6.664 8.211 4.277 1 97.94 39 SER B CA 1
ATOM 1094 C C . SER B 1 39 ? -6.613 9.516 5.07 1 97.94 39 SER B C 1
ATOM 1096 O O . SER B 1 39 ? -5.535 9.961 5.473 1 97.94 39 SER B O 1
ATOM 1098 N N . ILE B 1 40 ? -7.754 10.117 5.27 1 97.25 40 ILE B N 1
ATOM 1099 C CA . ILE B 1 40 ? -7.758 11.461 5.832 1 97.25 40 ILE B CA 1
ATOM 1100 C C . ILE B 1 40 ? -8.695 11.516 7.035 1 97.25 40 ILE B C 1
ATOM 1102 O O . ILE B 1 40 ? -9.75 10.875 7.039 1 97.25 40 ILE B O 1
ATOM 1106 N N . GLN B 1 41 ? -8.289 12.312 7.992 1 95.56 41 GLN B N 1
ATO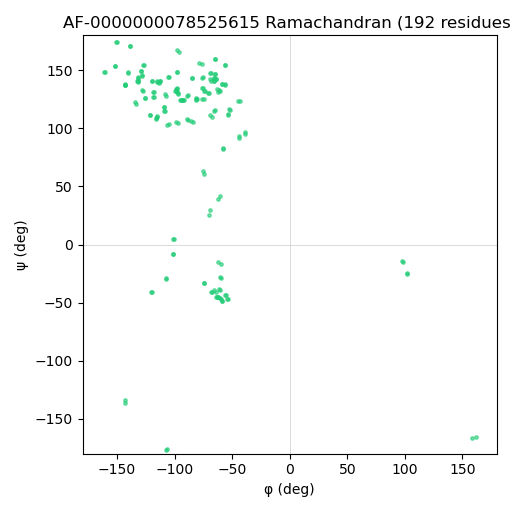M 1107 C CA . GLN B 1 41 ? -9.109 12.617 9.156 1 95.56 41 GLN B CA 1
ATOM 1108 C C . GLN B 1 41 ? -9.109 14.117 9.453 1 95.56 41 GLN B C 1
ATOM 1110 O O . GLN B 1 41 ? -8.047 14.727 9.586 1 95.56 41 GLN B O 1
ATOM 1115 N N . GLU B 1 42 ? -10.312 14.711 9.438 1 92.25 42 GLU B N 1
ATOM 1116 C CA . GLU B 1 42 ? -10.438 16.125 9.766 1 92.25 42 GLU B CA 1
ATOM 1117 C C . GLU B 1 42 ? -10.633 16.328 11.266 1 92.25 42 GLU B C 1
ATOM 1119 O O . GLU B 1 42 ? -11.523 15.727 11.875 1 92.25 42 GLU B O 1
ATOM 1124 N N . ALA B 1 43 ? -9.797 17.219 11.883 1 89.44 43 ALA B N 1
ATOM 1125 C CA . ALA B 1 43 ? -9.883 17.672 13.266 1 89.44 43 ALA B CA 1
ATOM 1126 C C . ALA B 1 43 ? -9.516 19.156 13.383 1 89.44 43 ALA B C 1
ATOM 1128 O O . ALA B 1 43 ? -10.094 20 12.695 1 89.44 43 ALA B O 1
ATOM 1129 N N . ARG B 1 44 ? -8.75 19.625 14.305 1 85.12 44 ARG B N 1
ATOM 1130 C CA . ARG B 1 44 ? -8.211 20.969 14.359 1 85.12 44 ARG B CA 1
ATOM 1131 C C . ARG B 1 44 ? -7.168 21.203 13.273 1 85.12 44 ARG B C 1
ATOM 1133 O O . ARG B 1 44 ? -6.168 21.875 13.492 1 85.12 44 ARG B O 1
ATOM 1140 N N . GLY B 1 45 ? -7.324 20.594 12.328 1 93.56 45 GLY B N 1
ATOM 1141 C CA . GLY B 1 45 ? -6.52 20.422 11.125 1 93.56 45 GLY B CA 1
ATOM 1142 C C . GLY B 1 45 ? -6.844 19.156 10.367 1 93.56 45 GLY B C 1
ATOM 1143 O O . GLY B 1 45 ? -7.914 18.578 10.547 1 93.56 45 GLY B O 1
ATOM 1144 N N . ILE B 1 46 ? -5.941 18.891 9.477 1 95.38 46 ILE B N 1
ATOM 1145 C CA . ILE B 1 46 ? -6.168 17.656 8.719 1 95.38 46 ILE B CA 1
ATOM 1146 C C . ILE B 1 46 ? -5.012 16.688 8.953 1 95.38 46 ILE B C 1
ATOM 1148 O O . ILE B 1 46 ? -3.844 17.062 8.836 1 95.38 46 ILE B O 1
ATOM 1152 N N . ASN B 1 47 ? -5.363 15.469 9.352 1 97.62 47 ASN B N 1
ATOM 1153 C CA . ASN B 1 47 ? -4.41 14.367 9.438 1 97.62 47 ASN B CA 1
ATOM 1154 C C . ASN B 1 47 ? -4.457 13.492 8.188 1 97.62 47 ASN B C 1
ATOM 1156 O O . ASN B 1 47 ? -5.539 13.102 7.742 1 97.62 47 ASN B O 1
ATOM 1160 N N . PHE B 1 48 ? -3.291 13.266 7.66 1 98 48 PHE B N 1
ATOM 1161 C CA . PHE B 1 48 ? -3.152 12.383 6.508 1 98 48 PHE B CA 1
ATOM 1162 C C . PHE B 1 48 ? -2.375 11.125 6.875 1 98 48 PHE B C 1
ATOM 1164 O O . PHE B 1 48 ? -1.386 11.195 7.609 1 98 48 PHE B O 1
ATOM 1171 N N . ARG B 1 49 ? -2.783 9.922 6.379 1 98.38 49 ARG B N 1
ATOM 1172 C CA . ARG B 1 49 ? -2.002 8.695 6.348 1 98.38 49 ARG B CA 1
ATOM 1173 C C . ARG B 1 49 ? -1.729 8.25 4.914 1 98.38 49 ARG B C 1
ATOM 1175 O O . ARG B 1 49 ? -2.639 7.801 4.215 1 98.38 49 ARG B O 1
ATOM 1182 N N . PHE B 1 50 ? -0.496 8.398 4.508 1 98.69 50 PHE B N 1
ATOM 1183 C CA . PHE B 1 50 ? -0.089 7.992 3.168 1 98.69 50 PHE B CA 1
ATOM 1184 C C . PHE B 1 50 ? 0.556 6.609 3.193 1 98.69 50 PHE B C 1
ATOM 1186 O O . PHE B 1 50 ? 1.412 6.336 4.035 1 98.69 50 PHE B O 1
ATOM 1193 N N . ILE B 1 51 ? 0.148 5.695 2.303 1 98.69 51 ILE B N 1
ATOM 1194 C CA . ILE B 1 51 ? 0.837 4.434 2.057 1 98.69 51 ILE B CA 1
ATOM 1195 C C . ILE B 1 51 ? 1.819 4.598 0.899 1 98.69 51 ILE B C 1
ATOM 1197 O O . ILE B 1 51 ? 1.427 4.98 -0.206 1 98.69 51 ILE B O 1
ATOM 1201 N N . CYS B 1 52 ? 3.047 4.277 1.172 1 98.38 52 CYS B N 1
ATOM 1202 C CA . CYS B 1 52 ? 4.113 4.586 0.227 1 98.38 52 CYS B CA 1
ATOM 1203 C C . CYS B 1 52 ? 4.965 3.352 -0.06 1 98.38 52 CYS B C 1
ATOM 1205 O O . CYS B 1 52 ? 5.074 2.459 0.783 1 98.38 52 CYS B O 1
ATOM 1207 N N . ASN B 1 53 ? 5.488 3.305 -1.271 1 97.94 53 ASN B N 1
ATOM 1208 C CA . ASN B 1 53 ? 6.734 2.586 -1.509 1 97.94 53 ASN B CA 1
ATOM 1209 C C . ASN B 1 53 ? 7.949 3.426 -1.125 1 97.94 53 ASN B C 1
ATOM 1211 O O . ASN B 1 53 ? 8.094 4.562 -1.582 1 97.94 53 ASN B O 1
ATOM 1215 N N . SER B 1 54 ? 8.789 2.877 -0.262 1 95.94 54 SER B N 1
ATOM 1216 C CA . SER B 1 54 ? 9.938 3.662 0.18 1 95.94 54 SER B CA 1
ATOM 1217 C C . SER B 1 54 ? 11.25 2.973 -0.175 1 95.94 54 SER B C 1
ATOM 1219 O O . SER B 1 54 ? 11.32 1.742 -0.197 1 95.94 54 SER B O 1
ATOM 1221 N N . PHE B 1 55 ? 12.164 3.783 -0.565 1 93.19 55 PHE B N 1
ATOM 1222 C CA . PHE B 1 55 ? 13.547 3.352 -0.776 1 93.19 55 PHE B CA 1
ATOM 1223 C C . PHE B 1 55 ? 14.484 4.043 0.204 1 93.19 55 PHE B C 1
ATOM 1225 O O . PHE B 1 55 ? 14.609 5.27 0.196 1 93.19 55 PHE B O 1
ATOM 1232 N N . ILE B 1 56 ? 14.984 3.205 1.126 1 85.62 56 ILE B N 1
ATOM 1233 C CA . ILE B 1 56 ? 15.914 3.732 2.123 1 85.62 56 ILE B CA 1
ATOM 1234 C C . ILE B 1 56 ? 17.344 3.555 1.641 1 85.62 56 ILE B C 1
ATOM 1236 O O . ILE B 1 56 ? 17.75 2.455 1.25 1 85.62 56 ILE B O 1
ATOM 1240 N N . MET B 1 57 ? 17.984 4.695 1.629 1 85.19 57 MET B N 1
ATOM 1241 C CA . MET B 1 57 ? 19.344 4.688 1.107 1 85.19 57 MET B CA 1
ATOM 1242 C C . MET B 1 57 ? 20.312 4.078 2.115 1 85.19 57 MET B C 1
ATOM 1244 O O . MET B 1 57 ? 21.031 4.801 2.807 1 85.19 57 MET B O 1
ATOM 1248 N N . THR B 1 58 ? 20.141 2.887 2.41 1 78.69 58 THR B N 1
ATOM 1249 C CA . THR B 1 58 ? 21.125 2.092 3.141 1 78.69 58 THR B CA 1
ATOM 1250 C C . THR B 1 58 ? 21.953 1.249 2.182 1 78.69 58 THR B C 1
ATOM 1252 O O . THR B 1 58 ? 21.766 1.317 0.964 1 78.69 58 THR B O 1
ATOM 1255 N N . ARG B 1 59 ? 23.062 0.701 2.754 1 78.75 59 ARG B N 1
ATOM 1256 C CA . ARG B 1 59 ? 23.859 -0.257 2.002 1 78.75 59 ARG B CA 1
ATOM 1257 C C . ARG B 1 59 ? 23.656 -1.674 2.525 1 78.75 59 ARG B C 1
ATOM 1259 O O . ARG B 1 59 ? 24.125 -2.012 3.615 1 78.75 59 ARG B O 1
ATOM 1266 N N . PRO B 1 60 ? 22.859 -2.418 1.749 1 79.69 60 PRO B N 1
ATOM 1267 C CA . PRO B 1 60 ? 22.141 -2.197 0.497 1 79.69 60 PRO B CA 1
ATOM 1268 C C . PRO B 1 60 ? 20.844 -1.403 0.695 1 79.69 60 PRO B C 1
ATOM 1270 O O . PRO B 1 60 ? 20.281 -1.399 1.792 1 79.69 60 PRO B O 1
ATOM 1273 N N . PRO B 1 61 ? 20.375 -0.73 -0.384 1 81.69 61 PRO B N 1
ATOM 1274 C CA . PRO B 1 61 ? 19.094 -0.04 -0.252 1 81.69 61 PRO B CA 1
ATOM 1275 C C . PRO B 1 61 ? 17.953 -0.982 0.126 1 81.69 61 PRO B C 1
ATOM 1277 O O . PRO B 1 61 ? 17.922 -2.135 -0.314 1 81.69 61 PRO B O 1
ATOM 1280 N N . GLN B 1 62 ? 17.156 -0.478 1.014 1 89.25 62 GLN B N 1
ATOM 1281 C CA . GLN B 1 62 ? 16 -1.271 1.443 1 89.25 62 GLN B CA 1
ATOM 1282 C C . GLN B 1 62 ? 14.703 -0.691 0.899 1 89.25 62 GLN B C 1
ATOM 1284 O O . GLN B 1 62 ? 14.5 0.525 0.91 1 89.25 62 GLN B O 1
ATOM 1289 N N . ASN B 1 63 ? 13.891 -1.536 0.289 1 93.88 63 ASN B N 1
ATOM 1290 C CA . ASN B 1 63 ? 12.539 -1.24 -0.173 1 93.88 63 ASN B CA 1
ATOM 1291 C C . ASN B 1 63 ? 11.484 -1.753 0.806 1 93.88 63 ASN B C 1
ATOM 1293 O O . ASN B 1 63 ? 11.602 -2.867 1.322 1 93.88 63 ASN B O 1
ATOM 1297 N N . ALA B 1 64 ? 10.562 -0.896 1.104 1 95.06 64 ALA B N 1
ATOM 1298 C CA . ALA B 1 64 ? 9.539 -1.298 2.068 1 95.06 64 ALA B CA 1
ATOM 1299 C C . ALA B 1 64 ? 8.227 -0.565 1.812 1 95.06 64 ALA B C 1
ATOM 1301 O O . ALA B 1 64 ? 8.211 0.503 1.196 1 95.06 64 ALA B O 1
ATOM 1302 N N . ILE B 1 65 ? 7.211 -1.206 2.207 1 97.38 65 ILE B N 1
ATOM 1303 C CA . ILE B 1 65 ? 5.93 -0.511 2.305 1 97.38 65 ILE B CA 1
ATOM 1304 C C . ILE B 1 65 ? 5.875 0.29 3.605 1 97.38 65 ILE B C 1
ATOM 1306 O O . ILE B 1 65 ? 6.148 -0.244 4.684 1 97.38 65 ILE B O 1
ATOM 1310 N N . THR B 1 66 ? 5.602 1.577 3.475 1 97.25 66 THR B N 1
ATOM 1311 C CA . THR B 1 66 ? 5.688 2.48 4.617 1 97.25 66 THR B CA 1
ATOM 1312 C C . THR B 1 66 ? 4.438 3.35 4.715 1 97.25 66 THR B C 1
ATOM 1314 O O . THR B 1 66 ? 3.918 3.814 3.697 1 97.25 66 THR B O 1
ATOM 1317 N N . MET B 1 67 ? 3.975 3.547 5.891 1 98.25 67 MET B N 1
ATOM 1318 C CA . MET B 1 67 ? 2.977 4.578 6.16 1 98.25 67 MET B CA 1
ATOM 1319 C C . MET B 1 67 ? 3.639 5.871 6.617 1 98.25 67 MET B C 1
ATOM 1321 O O . MET B 1 67 ? 4.469 5.859 7.531 1 98.25 67 MET B O 1
ATOM 1325 N N . VAL B 1 68 ? 3.389 6.945 5.984 1 98.12 68 VAL B N 1
ATOM 1326 C CA . VAL B 1 68 ? 3.836 8.281 6.359 1 98.12 68 VAL B CA 1
ATOM 1327 C C . VAL B 1 68 ? 2.648 9.109 6.848 1 98.12 68 VAL B C 1
ATOM 1329 O O . VAL B 1 68 ? 1.724 9.391 6.082 1 98.12 68 VAL B O 1
ATOM 1332 N N . CYS B 1 69 ? 2.668 9.555 8.086 1 98.38 69 CYS B N 1
ATOM 1333 C CA . CYS B 1 69 ? 1.605 10.375 8.656 1 98.38 69 CYS B CA 1
ATOM 1334 C C . CYS B 1 69 ? 1.976 11.852 8.617 1 98.38 69 CYS B C 1
ATOM 1336 O O . CYS B 1 69 ? 3.094 12.227 8.977 1 98.38 69 CYS B O 1
ATOM 1338 N N . ILE B 1 70 ? 1.023 12.656 8.195 1 98.19 70 ILE B N 1
ATOM 1339 C CA . ILE B 1 70 ? 1.24 14.086 8.016 1 98.19 70 ILE B CA 1
ATOM 1340 C C . ILE B 1 70 ? 0.099 14.867 8.664 1 98.19 70 ILE B C 1
ATOM 1342 O O . ILE B 1 70 ? -1.065 14.469 8.57 1 98.19 70 ILE B O 1
ATOM 1346 N N . PHE B 1 71 ? 0.456 16.031 9.328 1 97.38 71 PHE B N 1
ATOM 1347 C CA . PHE B 1 71 ? -0.518 16.969 9.883 1 97.38 71 PHE B CA 1
ATOM 1348 C C . PHE B 1 71 ? -0.4 18.344 9.219 1 97.38 71 PHE B C 1
ATOM 1350 O O . PHE B 1 71 ? 0.702 18.875 9.078 1 97.38 71 PHE B O 1
ATOM 1357 N N . LYS B 1 72 ? -1.532 18.828 8.82 1 96.19 72 LYS B N 1
ATOM 1358 C CA . LYS B 1 72 ? -1.624 20.188 8.297 1 96.19 72 LYS B CA 1
ATOM 1359 C C . LYS B 1 72 ? -2.609 21.016 9.109 1 96.19 72 LYS B C 1
ATOM 1361 O O . LYS B 1 72 ? -3.822 20.812 9.023 1 96.19 72 LYS B O 1
ATOM 1366 N N . PRO B 1 73 ? -2.117 22 9.844 1 93.88 73 PRO B N 1
ATOM 1367 C CA . PRO B 1 73 ? -3.027 22.844 10.625 1 93.88 73 PRO B CA 1
ATOM 1368 C C . PRO B 1 73 ? -3.904 23.734 9.75 1 93.88 73 PRO B C 1
ATOM 1370 O O . PRO B 1 73 ? -3.518 24.078 8.633 1 93.88 73 PRO B O 1
ATOM 1373 N N . PHE B 1 74 ? -5.055 23.953 10.25 1 88.69 74 PHE B N 1
ATOM 1374 C CA . PHE B 1 74 ? -5.906 24.938 9.586 1 88.69 74 PHE B CA 1
ATOM 1375 C C . PHE B 1 74 ? -5.309 26.328 9.688 1 88.69 74 PHE B C 1
ATOM 1377 O O . PHE B 1 74 ? -4.605 26.641 10.656 1 88.69 74 PHE B O 1
ATOM 1384 N N . CYS B 1 75 ? -5.426 27.125 8.688 1 77 75 CYS B N 1
ATOM 1385 C CA . CYS B 1 75 ? -4.988 28.516 8.75 1 77 75 CYS B CA 1
ATOM 1386 C C . CYS B 1 75 ? -5.859 29.328 9.703 1 77 75 CYS B C 1
ATOM 1388 O O . CYS B 1 75 ? -7.086 29.172 9.711 1 77 75 CYS B O 1
ATOM 1390 N N . LYS B 1 76 ? -5.188 29.719 10.906 1 69.81 76 LYS B N 1
ATOM 1391 C CA . LYS B 1 76 ? -5.965 30.594 11.781 1 69.81 76 LYS B CA 1
ATOM 1392 C C . LYS B 1 76 ? -6.285 31.922 11.094 1 69.81 76 LYS B C 1
ATOM 1394 O O . LYS B 1 76 ? -5.496 32.406 10.289 1 69.81 76 LYS B O 1
ATOM 1399 N N . GLU B 1 77 ? -7.512 32.281 11.172 1 64.44 77 GLU B N 1
ATOM 1400 C CA . GLU B 1 77 ? -7.91 33.625 10.719 1 64.44 77 GLU B CA 1
ATOM 1401 C C . GLU B 1 77 ? -6.922 34.688 11.188 1 64.44 77 GLU B C 1
ATOM 1403 O O . GLU B 1 77 ? -6.582 34.75 12.375 1 64.44 77 GLU B O 1
ATOM 1408 N N . GLY B 1 78 ? -6.375 35.438 10.234 1 66.62 78 GLY B N 1
ATOM 1409 C CA . GLY B 1 78 ? -5.492 36.562 10.492 1 66.62 78 GLY B CA 1
ATOM 1410 C C . GLY B 1 78 ? -4.023 36.25 10.281 1 66.62 78 GLY B C 1
ATOM 1411 O O . GLY B 1 78 ? -3.174 37.125 10.312 1 66.62 78 GLY B O 1
ATOM 1412 N N . GLU B 1 79 ? -3.76 34.938 10.43 1 65.12 79 GLU B N 1
ATOM 1413 C CA . GLU B 1 79 ? -2.354 34.625 10.242 1 65.12 79 GLU B CA 1
ATOM 1414 C C . GLU B 1 79 ? -2.045 34.312 8.781 1 65.12 79 GLU B C 1
ATOM 1416 O O . GLU B 1 79 ? -2.793 33.594 8.117 1 65.12 79 GLU B O 1
ATOM 1421 N N . LYS B 1 80 ? -1.36 35.25 8.172 1 65.44 80 LYS B N 1
ATOM 1422 C CA . LYS B 1 80 ? -0.955 35.25 6.773 1 65.44 80 LYS B CA 1
ATOM 1423 C C . LYS B 1 80 ? -0.067 34.031 6.461 1 65.44 80 LYS B C 1
ATOM 1425 O O . LYS B 1 80 ? 0.192 33.75 5.297 1 65.44 80 LYS B O 1
ATOM 1430 N N . GLU B 1 81 ? 0.446 33.438 7.492 1 65.56 81 GLU B N 1
ATOM 1431 C CA . GLU B 1 81 ? 1.42 32.406 7.141 1 65.56 81 GLU B CA 1
ATOM 1432 C C . GLU B 1 81 ? 0.784 31.016 7.145 1 65.56 81 GLU B C 1
ATOM 1434 O O . GLU B 1 81 ? 0.233 30.594 8.164 1 65.56 81 GLU B O 1
ATOM 1439 N N . GLU B 1 82 ? 0.552 30.531 5.941 1 74.69 82 GLU B N 1
ATOM 1440 C CA . GLU B 1 82 ? 0.081 29.156 5.863 1 74.69 82 GLU B CA 1
ATOM 1441 C C . GLU B 1 82 ? 1.009 28.203 6.621 1 74.69 82 GLU B C 1
ATOM 1443 O O . GLU B 1 82 ? 2.223 28.219 6.406 1 74.69 82 GLU B O 1
ATOM 1448 N N . LEU B 1 83 ? 0.456 27.688 7.711 1 86.75 83 LEU B N 1
ATOM 1449 C CA . LEU B 1 83 ? 1.233 26.703 8.461 1 86.75 83 LEU B CA 1
ATOM 1450 C C . LEU B 1 83 ? 1.551 25.484 7.598 1 86.75 83 LEU B C 1
ATOM 1452 O O . LEU B 1 83 ? 0.696 25.016 6.844 1 86.75 83 LEU B O 1
ATOM 1456 N N . ARG B 1 84 ? 2.752 25.156 7.664 1 92.31 84 ARG B N 1
ATOM 1457 C CA . ARG B 1 84 ? 3.27 24.094 6.809 1 92.31 84 ARG B CA 1
ATOM 1458 C C . ARG B 1 84 ? 2.838 22.719 7.316 1 92.31 84 ARG B C 1
ATOM 1460 O O . ARG B 1 84 ? 2.693 22.516 8.523 1 92.31 84 ARG B O 1
ATOM 1467 N N . ALA B 1 85 ? 2.576 21.844 6.359 1 96.75 85 ALA B N 1
ATOM 1468 C CA . ALA B 1 85 ? 2.363 20.438 6.695 1 96.75 85 ALA B CA 1
ATOM 1469 C C . ALA B 1 85 ? 3.643 19.812 7.234 1 96.75 85 ALA B C 1
ATOM 1471 O O . ALA B 1 85 ? 4.734 20.078 6.734 1 96.75 85 ALA B O 1
ATOM 1472 N N . VAL B 1 86 ? 3.496 18.969 8.242 1 96.94 86 VAL B N 1
ATOM 1473 C CA . VAL B 1 86 ? 4.672 18.359 8.859 1 96.94 86 VAL B CA 1
ATOM 1474 C C . VAL B 1 86 ? 4.457 16.844 8.992 1 96.94 86 VAL B C 1
ATOM 1476 O O . VAL B 1 86 ? 3.342 16.391 9.242 1 96.94 86 VAL B O 1
ATOM 1479 N N . VAL B 1 87 ? 5.52 16.094 8.797 1 98 87 VAL B N 1
ATOM 1480 C CA . VAL B 1 87 ? 5.484 14.664 9.07 1 98 87 VAL B CA 1
ATOM 1481 C C . VAL B 1 87 ? 5.406 14.414 10.57 1 98 87 VAL B C 1
ATOM 1483 O O . VAL B 1 87 ? 6.203 14.961 11.336 1 98 87 VAL B O 1
ATOM 1486 N N . THR B 1 88 ? 4.469 13.586 10.938 1 97.5 88 THR B N 1
ATOM 1487 C CA . THR B 1 88 ? 4.297 13.312 12.359 1 97.5 88 THR B CA 1
ATOM 1488 C C . THR B 1 88 ? 4.785 11.906 12.703 1 97.5 88 THR B C 1
ATOM 1490 O O . THR B 1 88 ? 5.152 11.641 13.852 1 97.5 88 THR B O 1
ATOM 1493 N N . SER B 1 89 ? 4.754 10.961 11.867 1 97.06 89 SER B N 1
ATOM 1494 C CA . SER B 1 89 ? 5.254 9.609 12.117 1 97.06 89 SER B CA 1
ATOM 1495 C C . SER B 1 89 ? 5.5 8.867 10.812 1 97.06 89 SER B C 1
ATOM 1497 O O . SER B 1 89 ? 4.887 9.172 9.789 1 97.06 89 SER B O 1
ATOM 1499 N N . ILE B 1 90 ? 6.426 8.023 10.758 1 96 90 ILE B N 1
ATOM 1500 C CA . ILE B 1 90 ? 6.738 7.082 9.688 1 96 90 ILE B CA 1
ATOM 1501 C C . ILE B 1 90 ? 6.852 5.672 10.25 1 96 90 ILE B C 1
ATOM 1503 O O . ILE B 1 90 ? 7.531 5.453 11.258 1 96 90 ILE B O 1
ATOM 1507 N N . CYS B 1 91 ? 6.195 4.75 9.586 1 95.06 91 CYS B N 1
ATOM 1508 C CA . CYS B 1 91 ? 6.273 3.379 10.078 1 95.06 91 CYS B CA 1
ATOM 1509 C C . CYS B 1 91 ? 6.316 2.387 8.922 1 95.06 91 CYS B C 1
ATOM 1511 O O . CYS B 1 91 ? 5.504 2.467 8 1 95.06 91 CYS B O 1
ATOM 1513 N N . LYS B 1 92 ? 7.215 1.407 9.117 1 94.69 92 LYS B N 1
ATOM 1514 C CA . LYS B 1 92 ? 7.242 0.297 8.164 1 94.69 92 LYS B CA 1
ATOM 1515 C C . LYS B 1 92 ? 6.074 -0.656 8.406 1 94.69 92 LYS B C 1
ATOM 1517 O O . LYS B 1 92 ? 5.75 -0.974 9.547 1 94.69 92 LYS B O 1
ATOM 1522 N N . MET B 1 93 ? 5.492 -0.991 7.277 1 96.69 93 MET B N 1
ATOM 1523 C CA . MET B 1 93 ? 4.328 -1.865 7.398 1 96.69 93 MET B CA 1
ATOM 1524 C C . MET B 1 93 ? 4.711 -3.318 7.145 1 96.69 93 MET B C 1
ATOM 1526 O O . MET B 1 93 ? 5.605 -3.598 6.344 1 96.69 93 MET B O 1
ATOM 1530 N N . GLY B 1 94 ? 4.043 -4.199 7.777 1 95 94 GLY B N 1
ATOM 1531 C CA . GLY B 1 94 ? 4.191 -5.637 7.617 1 95 94 GLY B CA 1
ATOM 1532 C C . GLY B 1 94 ? 2.912 -6.402 7.891 1 95 94 GLY B C 1
ATOM 1533 O O . GLY B 1 94 ? 1.904 -5.816 8.289 1 95 94 GLY B O 1
ATOM 1534 N N . CYS B 1 95 ? 3.025 -7.68 7.621 1 93.44 95 CYS B N 1
ATOM 1535 C CA . CYS B 1 95 ? 1.866 -8.539 7.852 1 93.44 95 CYS B CA 1
ATOM 1536 C C . CYS B 1 95 ? 1.666 -8.797 9.336 1 93.44 95 CYS B C 1
ATOM 1538 O O . CYS B 1 95 ? 2.627 -9.07 10.062 1 93.44 95 CYS B O 1
ATOM 1540 N N . TYR B 1 96 ? 0.406 -8.469 9.805 1 77.44 96 TYR B N 1
ATOM 1541 C CA . TYR B 1 96 ? 0.043 -8.836 11.164 1 77.44 96 TYR B CA 1
ATOM 1542 C C . TYR B 1 96 ? -0.506 -10.258 11.219 1 77.44 96 TYR B C 1
ATOM 1544 O O . TYR B 1 96 ? -1.258 -10.672 10.328 1 77.44 96 TYR B O 1
ATOM 1552 N N . LYS B 1 97 ? 0.257 -11.211 11.727 1 59 97 LYS B N 1
ATOM 1553 C CA . LYS B 1 97 ? -0.37 -12.508 11.992 1 59 97 LYS B CA 1
ATOM 1554 C C . LYS B 1 97 ? -1.55 -12.359 12.945 1 59 97 LYS B C 1
ATOM 1556 O O . LYS B 1 97 ? -1.397 -11.836 14.055 1 59 97 LYS B O 1
ATOM 1561 N N . GLY B 1 98 ? -2.738 -11.992 12.438 1 41.94 98 GLY B N 1
ATOM 1562 C CA . GLY B 1 98 ? -3.85 -12.078 13.367 1 41.94 98 GLY B CA 1
ATOM 1563 C C . GLY B 1 98 ? -3.756 -13.266 14.305 1 41.94 98 GLY B C 1
ATOM 1564 O O . GLY B 1 98 ? -3.062 -14.242 14.008 1 41.94 98 GLY B O 1
#

pLDDT: mean 88.94, std 14.2, range [35.53, 98.75]

Sequence (196 aa):
MCSPCIFTPYRDVNCKDLVIFHEATRDLRGATYKPYLVSIQEARGINFRFICNSFIMTRPPQNAITMVCIFKPFCKEGEKEELRAVVTSICKMGCYKGMCSPCIFTPYRDVNCKDLVIFHEATRDLRGATYKPYLVSIQEARGINFRFICNSFIMTRPPQNAITMVCIFKPFCKEGEKEELRAVVTSICKMGCYKG